Protein AF-E1ZP35-F1 (afdb_monomer)

Sequence (197 aa):
MADARRYAGQIDLRRRGHKTHICAACDFPISVYGRCAPCLHAYCLTCAASMAQCLICHARITKLERIPAESGLFISPLTLQGYRTEADLARHAQQLDQQLRQLMAASAGAAGGMPPMHHLQAAAPGQPGWKPPPPPGAPPGGGGPGGGGGPGFGRQAPPPRQQGGVGRQQPFQAQVPHQQQARPPPRHGAGGVMMPR

Solvent-accessible surface area (backbone atoms only — not comparable to full-atom values): 13572 Å² total; per-residue (Å²): 136,83,84,80,76,79,59,92,87,63,88,69,82,77,47,86,35,61,60,85,47,65,13,89,89,74,71,42,74,40,67,34,34,16,31,30,31,85,77,28,38,56,30,26,38,70,64,44,70,77,46,65,45,41,91,89,76,62,47,64,49,79,45,78,44,83,42,54,44,91,72,34,50,32,63,40,92,89,77,50,30,47,26,84,42,68,69,58,44,51,51,50,53,51,52,51,53,53,51,50,51,50,53,52,53,54,56,62,67,66,67,82,72,72,78,86,74,79,86,76,81,76,81,70,95,82,60,95,81,80,71,80,80,80,75,86,76,77,80,87,81,83,86,79,84,86,86,83,88,85,85,89,82,80,85,78,75,82,79,84,83,80,84,76,78,93,70,82,78,75,81,80,80,76,80,74,79,84,76,77,81,79,77,80,80,84,82,85,83,84,77,93,79,81,84,84,135

Radius of gyration: 34.29 Å; Cα contacts (8 Å, |Δi|>4): 150; chains: 1; bounding box: 44×88×110 Å

Structure (mmCIF, N/CA/C/O backbone):
data_AF-E1ZP35-F1
#
_entry.id   AF-E1ZP35-F1
#
loop_
_atom_site.group_PDB
_atom_site.id
_atom_site.type_symbol
_atom_site.label_atom_id
_atom_site.label_alt_id
_atom_site.label_comp_id
_atom_site.label_asym_id
_atom_site.label_entity_id
_atom_site.label_seq_id
_atom_site.pdbx_PDB_ins_code
_atom_site.Cartn_x
_atom_site.Cartn_y
_atom_site.Cartn_z
_atom_site.occupancy
_atom_site.B_iso_or_equiv
_atom_site.auth_seq_id
_atom_site.auth_comp_id
_atom_site.auth_asym_id
_atom_site.auth_atom_id
_atom_site.pdbx_PDB_model_num
ATOM 1 N N . MET A 1 1 ? 26.090 -1.192 -22.544 1.00 39.12 1 MET A N 1
ATOM 2 C CA . MET A 1 1 ? 25.166 -1.197 -21.389 1.00 39.12 1 MET A CA 1
ATOM 3 C C . MET A 1 1 ? 25.181 -2.611 -20.835 1.00 39.12 1 MET A C 1
ATOM 5 O O . MET A 1 1 ? 24.726 -3.506 -21.529 1.00 39.12 1 MET A O 1
ATOM 9 N N . ALA A 1 2 ? 25.863 -2.842 -19.710 1.00 41.62 2 ALA A N 1
ATOM 10 C CA . ALA A 1 2 ? 26.130 -4.191 -19.210 1.00 41.62 2 ALA A CA 1
ATOM 11 C C . ALA A 1 2 ? 24.899 -4.776 -18.498 1.00 41.62 2 ALA A C 1
ATOM 13 O O . ALA A 1 2 ? 24.330 -4.139 -17.612 1.00 41.62 2 ALA A O 1
ATOM 14 N N . ASP A 1 3 ? 24.516 -5.982 -18.911 1.00 48.88 3 ASP A N 1
ATOM 15 C CA . ASP A 1 3 ? 23.491 -6.836 -18.312 1.00 48.88 3 ASP A CA 1
ATOM 16 C C . ASP A 1 3 ? 23.955 -7.269 -16.911 1.00 48.88 3 ASP A C 1
ATOM 18 O O . ASP A 1 3 ? 24.759 -8.188 -16.744 1.00 48.88 3 ASP A O 1
ATOM 22 N N . ALA A 1 4 ? 23.512 -6.540 -15.884 1.00 58.53 4 ALA A N 1
ATOM 23 C CA . ALA A 1 4 ? 23.765 -6.884 -14.491 1.00 58.53 4 ALA A CA 1
ATOM 24 C C . ALA A 1 4 ? 22.764 -7.953 -14.042 1.00 58.53 4 ALA A C 1
ATOM 26 O O . ALA A 1 4 ? 21.855 -7.697 -13.247 1.00 58.53 4 ALA A O 1
ATOM 27 N N . ARG A 1 5 ? 22.934 -9.165 -14.569 1.00 59.78 5 ARG A N 1
ATOM 28 C CA . ARG A 1 5 ? 22.218 -10.355 -14.119 1.00 59.78 5 ARG A CA 1
ATOM 29 C C . ARG A 1 5 ? 22.599 -10.614 -12.658 1.00 59.78 5 ARG A C 1
ATOM 31 O O . ARG A 1 5 ? 23.667 -11.145 -12.365 1.00 59.78 5 ARG A O 1
ATOM 38 N N . ARG A 1 6 ? 21.760 -10.157 -11.723 1.00 62.34 6 ARG A N 1
ATOM 39 C CA . ARG A 1 6 ? 21.957 -10.378 -10.284 1.00 62.34 6 ARG A CA 1
ATOM 40 C C . ARG A 1 6 ? 21.884 -11.879 -10.014 1.00 62.34 6 ARG A C 1
ATOM 42 O O . ARG A 1 6 ? 20.853 -12.501 -10.267 1.00 62.34 6 ARG A O 1
ATOM 49 N N . TYR A 1 7 ? 22.980 -12.457 -9.536 1.00 60.88 7 TYR A N 1
ATOM 50 C CA . TYR A 1 7 ? 23.033 -13.871 -9.180 1.00 60.88 7 TYR A CA 1
ATOM 51 C C . TYR A 1 7 ? 22.277 -14.106 -7.866 1.00 60.88 7 TYR A C 1
ATOM 53 O O . TYR A 1 7 ? 22.356 -13.304 -6.932 1.00 60.88 7 TYR A O 1
ATOM 61 N N . ALA A 1 8 ? 21.544 -15.217 -7.775 1.00 59.62 8 ALA A N 1
ATOM 62 C CA . ALA A 1 8 ? 20.942 -15.644 -6.516 1.00 59.62 8 ALA A CA 1
ATOM 63 C C . ALA A 1 8 ? 22.048 -15.836 -5.457 1.00 59.62 8 ALA A C 1
ATOM 65 O O . ALA A 1 8 ? 23.048 -16.496 -5.725 1.00 59.62 8 ALA A O 1
ATOM 66 N N . GLY A 1 9 ? 21.887 -15.237 -4.273 1.00 65.94 9 GLY A N 1
ATOM 67 C CA . GLY A 1 9 ? 22.880 -15.285 -3.186 1.00 65.94 9 GLY A CA 1
ATOM 68 C C . GLY A 1 9 ? 23.825 -14.080 -3.101 1.00 65.94 9 GLY A C 1
ATOM 69 O O . GLY A 1 9 ? 24.624 -14.002 -2.171 1.00 65.94 9 GLY A O 1
ATOM 70 N N . GLN A 1 10 ? 23.726 -13.111 -4.014 1.00 68.00 10 GLN A N 1
ATOM 71 C CA . GLN A 1 10 ? 24.499 -11.874 -3.924 1.00 68.00 10 GLN A CA 1
ATOM 72 C C . GLN A 1 10 ? 23.935 -10.967 -2.815 1.00 68.00 10 GLN A C 1
ATOM 74 O O . GLN A 1 10 ? 22.728 -10.724 -2.750 1.00 68.00 10 GLN A O 1
ATOM 79 N N . ILE A 1 11 ? 24.804 -10.473 -1.927 1.00 63.50 11 ILE A N 1
ATOM 80 C CA . ILE A 1 11 ? 24.420 -9.545 -0.855 1.00 63.50 11 ILE A CA 1
ATOM 81 C C . ILE A 1 11 ? 24.017 -8.218 -1.501 1.00 63.50 11 ILE A C 1
ATOM 83 O O . ILE A 1 11 ? 24.871 -7.432 -1.906 1.00 63.50 11 ILE A O 1
ATOM 87 N N . ASP A 1 12 ? 22.712 -7.974 -1.617 1.00 65.06 12 ASP A N 1
ATOM 88 C CA . ASP A 1 12 ? 22.203 -6.685 -2.077 1.00 65.06 12 ASP A CA 1
ATOM 89 C C . ASP A 1 12 ? 22.252 -5.667 -0.928 1.00 65.06 12 ASP A C 1
ATOM 91 O O . ASP A 1 12 ? 21.906 -5.962 0.226 1.00 65.06 12 ASP A O 1
ATOM 95 N N . LEU A 1 13 ? 22.670 -4.443 -1.246 1.00 66.44 13 LEU A N 1
ATOM 96 C CA . LEU A 1 13 ? 22.563 -3.316 -0.329 1.00 66.44 13 LEU A CA 1
ATOM 97 C C . LEU A 1 13 ? 21.073 -3.101 -0.080 1.00 66.44 13 LEU A C 1
ATOM 99 O O . LEU A 1 13 ? 20.346 -2.684 -0.977 1.00 66.44 13 LEU A O 1
ATOM 103 N N . ARG A 1 14 ? 20.612 -3.386 1.144 1.00 63.12 14 ARG A N 1
ATOM 104 C CA . ARG A 1 14 ? 19.200 -3.287 1.557 1.00 63.12 14 ARG A CA 1
ATOM 105 C C . ARG A 1 14 ? 18.707 -1.829 1.584 1.00 63.12 14 ARG A C 1
ATOM 107 O O . ARG A 1 14 ? 18.360 -1.318 2.655 1.00 63.12 14 ARG A O 1
ATOM 114 N N . ARG A 1 15 ? 18.672 -1.157 0.429 1.00 70.88 15 ARG A N 1
ATOM 115 C CA . ARG A 1 15 ? 18.121 0.190 0.243 1.00 70.88 15 ARG A CA 1
ATOM 116 C C . ARG A 1 15 ? 16.648 0.186 0.658 1.00 70.88 15 ARG A C 1
ATOM 118 O O . ARG A 1 15 ? 15.935 -0.805 0.479 1.00 70.88 15 ARG A O 1
ATOM 125 N N . ARG A 1 16 ? 16.181 1.283 1.260 1.00 66.69 16 ARG A N 1
ATOM 126 C CA . ARG A 1 16 ? 14.758 1.445 1.602 1.00 66.69 16 ARG A CA 1
ATOM 127 C C . ARG A 1 16 ? 13.917 1.329 0.319 1.00 66.69 16 ARG A C 1
ATOM 129 O O . ARG A 1 16 ? 14.385 1.668 -0.765 1.00 66.69 16 ARG A O 1
ATOM 136 N N . GLY A 1 17 ? 12.737 0.723 0.429 1.00 67.12 17 GLY A N 1
ATOM 137 C CA . GLY A 1 17 ? 11.877 0.396 -0.717 1.00 67.12 17 GLY A CA 1
ATOM 138 C C . GLY A 1 17 ? 12.293 -0.837 -1.537 1.00 67.12 17 GLY A C 1
ATOM 139 O O . GLY A 1 17 ? 11.456 -1.366 -2.25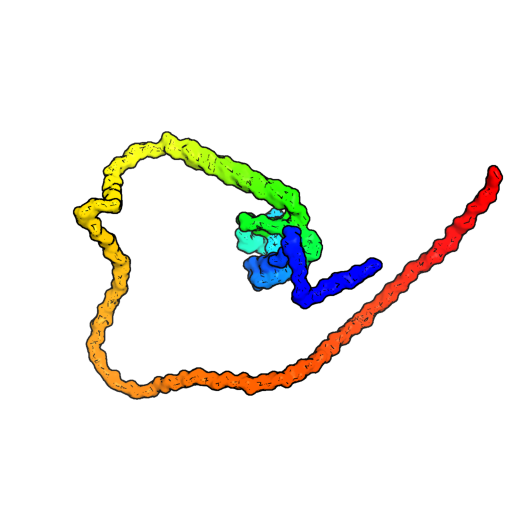6 1.00 67.12 17 GLY A O 1
ATOM 140 N N . HIS A 1 18 ? 13.528 -1.340 -1.394 1.00 72.56 18 HIS A N 1
ATOM 141 C CA . HIS A 1 18 ? 14.043 -2.529 -2.103 1.00 72.56 18 HIS A CA 1
ATOM 142 C C . HIS A 1 18 ? 14.120 -3.774 -1.206 1.00 72.56 18 HIS A C 1
ATOM 144 O O . HIS A 1 18 ? 14.652 -4.811 -1.599 1.00 72.56 18 HIS A O 1
ATOM 150 N N . LYS A 1 19 ? 13.640 -3.672 0.038 1.00 81.69 19 LYS A N 1
ATOM 151 C CA . LYS A 1 19 ? 13.596 -4.810 0.957 1.00 81.69 19 LYS A CA 1
ATOM 152 C C . LYS A 1 19 ? 12.524 -5.787 0.480 1.00 81.69 19 LYS A C 1
ATOM 154 O O . LYS A 1 19 ? 11.424 -5.377 0.120 1.00 81.69 19 LYS A O 1
ATOM 159 N N . THR A 1 20 ? 12.843 -7.075 0.518 1.00 87.44 20 THR A N 1
ATOM 160 C CA . THR A 1 20 ? 11.865 -8.131 0.272 1.00 87.44 20 THR A CA 1
ATOM 161 C C . THR A 1 20 ? 10.795 -8.090 1.357 1.00 87.44 20 THR A C 1
ATOM 163 O O . THR A 1 20 ? 11.104 -8.263 2.536 1.00 87.44 20 THR A O 1
ATOM 166 N N . HIS A 1 21 ? 9.548 -7.859 0.959 1.00 92.31 21 HIS A N 1
ATOM 167 C CA . HIS A 1 21 ? 8.397 -7.962 1.847 1.00 92.31 21 HIS A CA 1
ATOM 168 C C . HIS A 1 21 ? 7.782 -9.360 1.757 1.00 92.31 21 HIS A C 1
ATOM 170 O O . HIS A 1 21 ? 7.896 -10.040 0.733 1.00 92.31 21 HIS A O 1
ATOM 176 N N . ILE A 1 22 ? 7.124 -9.770 2.835 1.00 95.12 22 ILE A N 1
ATOM 177 C CA . ILE A 1 22 ? 6.422 -11.048 2.932 1.00 95.12 22 ILE A CA 1
ATOM 178 C C . ILE A 1 22 ? 4.927 -10.800 2.743 1.00 95.12 22 ILE A C 1
ATOM 180 O O . ILE A 1 22 ? 4.379 -9.833 3.275 1.00 95.12 22 ILE A O 1
ATOM 184 N N . CYS A 1 23 ? 4.266 -11.640 1.949 1.00 97.38 23 CYS A N 1
ATOM 185 C CA . CYS A 1 23 ? 2.830 -11.538 1.745 1.00 97.38 23 CYS A CA 1
ATOM 186 C C . CYS A 1 23 ? 2.077 -11.999 2.992 1.00 97.38 23 CYS A C 1
ATOM 188 O O . CYS A 1 23 ? 2.166 -13.160 3.358 1.00 97.38 23 CYS A O 1
ATOM 190 N N . ALA A 1 24 ? 1.246 -11.129 3.567 1.00 96.00 24 ALA A N 1
ATOM 191 C CA . ALA A 1 24 ? 0.445 -11.454 4.748 1.00 96.00 24 ALA A CA 1
ATOM 192 C C . ALA A 1 24 ? -0.642 -12.531 4.523 1.00 96.00 24 ALA A C 1
ATOM 194 O O . ALA A 1 24 ? -1.302 -12.929 5.473 1.00 96.00 24 ALA A O 1
ATOM 195 N N . ALA A 1 25 ? -0.884 -12.958 3.276 1.00 97.56 25 ALA A N 1
ATOM 196 C CA . ALA A 1 25 ? -1.890 -13.972 2.949 1.00 97.56 25 ALA A CA 1
ATOM 197 C C . ALA A 1 25 ? -1.303 -15.383 2.783 1.00 97.56 25 ALA A C 1
ATOM 199 O O . ALA A 1 25 ? -2.008 -16.363 2.990 1.00 97.56 25 ALA A O 1
ATOM 200 N N . CYS A 1 26 ? -0.043 -15.492 2.352 1.00 97.88 26 CYS A N 1
ATOM 201 C CA . CYS A 1 26 ? 0.580 -16.776 2.022 1.00 97.88 26 CYS A CA 1
ATOM 202 C C . CYS A 1 26 ? 1.998 -16.946 2.577 1.00 97.88 26 CYS A C 1
ATOM 204 O O . CYS A 1 26 ? 2.647 -17.936 2.263 1.00 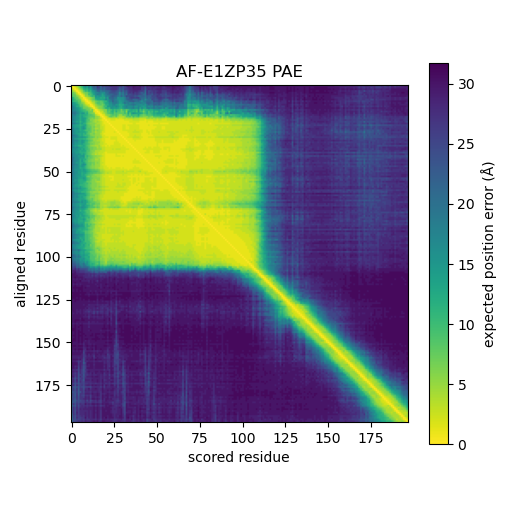97.88 26 CYS A O 1
ATOM 206 N N . ASP A 1 27 ? 2.497 -15.972 3.338 1.00 97.38 27 ASP A N 1
ATOM 207 C CA . ASP A 1 27 ? 3.816 -15.953 3.980 1.00 97.38 27 ASP A CA 1
A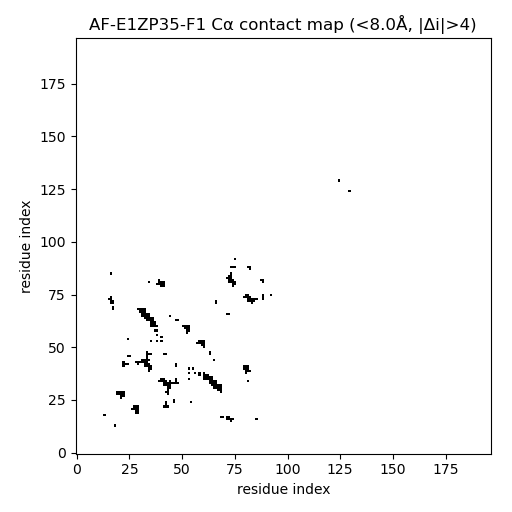TOM 208 C C . ASP A 1 27 ? 5.020 -16.134 3.039 1.00 97.38 27 ASP A C 1
ATOM 210 O O . ASP A 1 27 ? 6.155 -16.338 3.474 1.00 97.38 27 ASP A O 1
ATOM 214 N N . PHE A 1 28 ? 4.813 -15.974 1.730 1.00 95.75 28 PHE A N 1
ATOM 215 C CA . PHE A 1 28 ? 5.883 -16.022 0.739 1.00 95.75 28 PHE A CA 1
ATOM 216 C C . PHE A 1 28 ? 6.472 -14.633 0.439 1.00 95.75 28 PHE A C 1
ATOM 218 O O . PHE A 1 28 ? 5.747 -13.628 0.439 1.00 95.75 28 PHE A O 1
ATOM 225 N N . PRO A 1 29 ? 7.779 -14.555 0.115 1.00 95.00 29 PRO A N 1
ATOM 226 C CA . PRO A 1 29 ? 8.401 -13.357 -0.440 1.00 95.00 29 PRO A CA 1
ATOM 227 C C . PRO A 1 29 ? 7.674 -12.831 -1.683 1.00 95.00 29 PRO A C 1
ATOM 229 O O . PRO A 1 29 ? 7.366 -13.588 -2.605 1.00 95.00 29 PRO A O 1
ATOM 232 N N . ILE A 1 30 ? 7.430 -11.522 -1.741 1.00 95.38 30 ILE A N 1
ATOM 233 C CA . ILE A 1 30 ? 6.705 -10.902 -2.855 1.00 95.38 30 ILE A CA 1
ATOM 234 C C . ILE A 1 30 ? 7.667 -10.563 -4.003 1.00 95.38 30 ILE A C 1
ATOM 236 O O . ILE A 1 30 ? 8.532 -9.701 -3.861 1.00 95.38 30 ILE A O 1
ATOM 240 N N . SER A 1 31 ? 7.477 -11.196 -5.165 1.00 93.88 31 SER A N 1
ATOM 241 C CA . SER A 1 31 ? 8.182 -10.864 -6.418 1.00 93.88 31 SER A CA 1
ATOM 242 C C . SER A 1 31 ? 7.458 -9.804 -7.255 1.00 93.88 31 SER A C 1
ATOM 244 O O . SER A 1 31 ? 8.086 -8.994 -7.932 1.00 93.88 31 SER A O 1
ATOM 246 N N . VAL A 1 32 ? 6.126 -9.785 -7.199 1.00 96.00 32 VAL A N 1
ATOM 247 C CA . VAL A 1 32 ? 5.279 -8.767 -7.825 1.00 96.00 32 VAL A CA 1
ATOM 248 C C . VAL A 1 32 ? 4.179 -8.400 -6.843 1.00 96.00 32 VAL A C 1
ATOM 250 O O . VAL A 1 32 ? 3.416 -9.267 -6.406 1.00 96.00 32 VAL A O 1
ATOM 253 N N . TYR A 1 33 ? 4.093 -7.120 -6.505 1.00 97.44 33 TYR A N 1
ATOM 254 C CA . TYR A 1 33 ? 3.077 -6.591 -5.610 1.00 97.44 33 TYR A CA 1
ATOM 255 C C . TYR A 1 33 ? 1.750 -6.423 -6.350 1.00 97.44 33 TYR A C 1
ATOM 257 O O . TYR A 1 33 ? 1.697 -5.881 -7.458 1.00 97.44 33 TYR A O 1
ATOM 265 N N . GLY A 1 34 ? 0.673 -6.857 -5.704 1.00 98.06 34 GLY A N 1
ATOM 266 C CA . GLY A 1 34 ? -0.686 -6.429 -5.999 1.00 98.06 34 GLY A CA 1
ATOM 267 C C . GLY A 1 34 ? -1.127 -5.432 -4.934 1.00 98.06 34 GLY A C 1
ATOM 268 O O . GLY A 1 34 ? -1.309 -5.814 -3.778 1.00 98.06 34 GLY A O 1
ATOM 269 N N . ARG A 1 35 ? -1.263 -4.159 -5.309 1.00 98.19 35 ARG A N 1
ATOM 270 C CA . ARG A 1 35 ? -1.680 -3.071 -4.417 1.00 98.19 35 ARG A CA 1
ATOM 271 C C . ARG A 1 35 ? -3.163 -2.767 -4.612 1.00 98.19 35 ARG A C 1
ATOM 273 O O . ARG A 1 35 ? -3.599 -2.452 -5.719 1.00 98.19 35 ARG A O 1
ATOM 280 N N . CYS A 1 36 ? -3.938 -2.883 -3.544 1.00 98.50 36 CYS A N 1
ATOM 281 C CA . CYS A 1 36 ? -5.396 -2.835 -3.579 1.00 98.50 36 CYS A CA 1
ATOM 282 C C . CYS A 1 36 ? -5.910 -1.398 -3.437 1.00 98.50 36 CYS A C 1
ATOM 284 O O . CYS A 1 36 ? -5.587 -0.721 -2.467 1.00 98.50 36 CYS A O 1
ATOM 286 N N . ALA A 1 37 ? -6.752 -0.926 -4.350 1.00 97.75 37 ALA A N 1
ATOM 287 C CA . ALA A 1 37 ? -7.483 0.329 -4.188 1.00 97.75 37 ALA A CA 1
ATOM 288 C C . ALA A 1 37 ? -8.869 0.066 -3.570 1.00 97.75 37 ALA A C 1
ATOM 290 O O . ALA A 1 37 ? -9.500 -0.936 -3.923 1.00 97.75 37 ALA A O 1
ATOM 291 N N . PRO A 1 38 ? -9.372 0.951 -2.689 1.00 97.75 38 PRO A N 1
ATOM 292 C CA . PRO A 1 38 ? -8.790 2.235 -2.272 1.00 97.75 38 PRO A CA 1
ATOM 293 C C . PRO A 1 38 ? -7.871 2.159 -1.037 1.00 97.75 38 PRO A C 1
ATOM 295 O O . PRO A 1 38 ? -7.279 3.166 -0.669 1.00 97.75 38 PRO A O 1
ATOM 298 N N . CYS A 1 39 ? -7.750 1.002 -0.378 1.00 98.19 39 CYS A N 1
ATOM 299 C CA . CYS A 1 39 ? -7.088 0.899 0.930 1.00 98.19 39 CYS A CA 1
ATOM 300 C C . CYS A 1 39 ? -5.553 0.939 0.894 1.00 98.19 39 CYS A C 1
ATOM 302 O O . CYS A 1 39 ? -4.927 1.168 1.922 1.00 98.19 39 CYS A O 1
ATOM 304 N N . LEU A 1 40 ? -4.943 0.747 -0.273 1.00 98.31 40 LEU A N 1
ATOM 305 C CA . LEU A 1 40 ? -3.501 0.789 -0.540 1.00 98.31 40 LEU A CA 1
ATOM 306 C C . LEU A 1 40 ? -2.680 -0.328 0.121 1.00 98.31 40 LEU A C 1
ATOM 308 O O . LEU A 1 40 ? -1.452 -0.291 0.060 1.00 98.31 40 LEU A O 1
ATOM 312 N N . HIS A 1 41 ? -3.317 -1.337 0.715 1.00 98.38 41 HIS A N 1
ATOM 313 C CA . HIS A 1 41 ? -2.631 -2.541 1.195 1.00 98.38 41 HIS A CA 1
ATOM 314 C C . HIS A 1 41 ? -2.031 -3.338 0.036 1.00 98.38 41 HIS A C 1
ATOM 316 O O . HIS A 1 41 ? -2.566 -3.328 -1.075 1.00 98.38 41 HIS A O 1
ATOM 322 N N . ALA A 1 42 ? -0.914 -4.020 0.292 1.00 97.88 42 ALA A N 1
ATOM 323 C CA . ALA A 1 42 ? -0.184 -4.773 -0.720 1.00 97.88 42 ALA A CA 1
ATOM 324 C C . ALA A 1 42 ? -0.032 -6.251 -0.336 1.00 97.88 42 ALA A C 1
ATOM 326 O O . ALA A 1 42 ? 0.326 -6.582 0.793 1.00 97.88 42 ALA A O 1
ATOM 327 N N . TYR A 1 43 ? -0.252 -7.127 -1.314 1.00 98.19 43 TYR A N 1
ATOM 328 C CA . TYR A 1 43 ? -0.047 -8.576 -1.229 1.00 98.19 43 TYR A CA 1
ATOM 329 C C . TYR A 1 43 ? 0.825 -9.038 -2.403 1.00 98.19 43 TYR A C 1
ATOM 331 O O . TYR A 1 43 ? 1.194 -8.232 -3.263 1.00 98.19 43 TYR A O 1
ATOM 339 N N . CYS A 1 44 ? 1.149 -10.332 -2.490 1.00 98.19 44 CYS A N 1
ATOM 340 C CA . CYS A 1 44 ? 1.628 -10.864 -3.761 1.00 98.19 44 CYS A CA 1
ATOM 341 C C . CYS A 1 44 ? 0.497 -10.784 -4.798 1.00 98.19 44 CYS A C 1
ATOM 343 O O . CYS A 1 44 ? -0.684 -10.887 -4.453 1.00 98.19 44 CYS A O 1
ATOM 345 N N . LEU A 1 45 ? 0.853 -10.581 -6.067 1.00 98.31 45 LEU A N 1
ATOM 346 C CA . LEU A 1 45 ? -0.125 -10.375 -7.137 1.00 98.31 45 LEU A CA 1
ATOM 347 C C . LEU A 1 45 ? -1.168 -11.502 -7.210 1.00 98.31 45 LEU A C 1
ATOM 349 O O . LEU A 1 45 ? -2.343 -11.224 -7.419 1.00 98.31 45 LEU A O 1
ATOM 353 N N . THR A 1 46 ? -0.749 -12.752 -6.993 1.00 98.44 46 THR A N 1
ATOM 354 C CA . THR A 1 46 ? -1.633 -13.923 -7.023 1.00 98.44 46 THR A CA 1
ATOM 355 C C . THR A 1 46 ? -2.697 -13.865 -5.929 1.00 98.44 46 THR A C 1
ATOM 357 O O . THR A 1 46 ? -3.880 -13.970 -6.238 1.00 98.44 46 THR A O 1
ATOM 360 N N . CYS A 1 47 ? -2.304 -13.636 -4.670 1.00 98.56 47 CYS A N 1
ATOM 361 C CA . CYS A 1 47 ? -3.259 -13.513 -3.565 1.00 98.56 47 CYS A CA 1
ATOM 362 C C . CYS A 1 47 ? -4.171 -12.297 -3.744 1.00 98.56 47 CYS A C 1
ATOM 364 O O . CYS A 1 47 ? -5.368 -12.390 -3.497 1.00 98.56 47 CYS A O 1
ATOM 366 N N . ALA A 1 48 ? -3.622 -11.175 -4.217 1.00 98.19 48 ALA A N 1
ATOM 367 C CA . ALA A 1 48 ? -4.390 -9.956 -4.443 1.00 98.19 48 ALA A CA 1
ATOM 368 C C . ALA A 1 48 ? -5.460 -10.109 -5.538 1.00 98.19 48 ALA A C 1
ATOM 370 O O . ALA A 1 48 ? -6.520 -9.496 -5.459 1.00 98.19 48 ALA A O 1
ATOM 371 N N . ALA A 1 49 ? -5.191 -10.925 -6.560 1.00 98.12 49 ALA A N 1
ATOM 372 C CA . ALA A 1 49 ? -6.129 -11.187 -7.647 1.00 98.12 49 ALA A CA 1
ATOM 373 C C . ALA A 1 49 ? -7.255 -12.159 -7.254 1.00 98.12 49 ALA A C 1
ATOM 375 O O . ALA A 1 49 ? -8.332 -12.103 -7.844 1.00 98.12 49 ALA A O 1
ATOM 376 N N . SER A 1 50 ? -7.034 -13.036 -6.268 1.00 98.06 50 SER A N 1
ATOM 377 C CA . SER A 1 50 ? -8.040 -14.007 -5.813 1.00 98.06 50 SER A CA 1
ATOM 378 C C . SER A 1 50 ? -8.981 -13.471 -4.728 1.00 98.06 50 SER A C 1
ATOM 380 O O . SER A 1 50 ? -9.874 -14.190 -4.288 1.00 98.06 50 SER A O 1
ATOM 382 N N . MET A 1 51 ? -8.788 -12.233 -4.266 1.00 96.25 51 MET A N 1
ATOM 383 C CA . MET A 1 51 ? -9.538 -11.632 -3.159 1.00 96.25 51 MET A CA 1
ATOM 384 C C . MET A 1 51 ? -10.441 -10.482 -3.625 1.00 96.25 51 MET A C 1
ATOM 386 O O . MET A 1 51 ? -10.028 -9.615 -4.388 1.00 96.25 51 MET A O 1
ATOM 390 N N . ALA A 1 52 ? -11.676 -10.439 -3.116 1.00 97.25 52 ALA A N 1
ATOM 391 C CA . ALA A 1 52 ? -12.624 -9.343 -3.368 1.00 97.25 52 ALA A CA 1
ATOM 392 C C . ALA A 1 52 ? -12.591 -8.246 -2.280 1.00 97.25 52 ALA A C 1
ATOM 394 O O . ALA A 1 52 ? -13.077 -7.129 -2.483 1.00 97.25 52 ALA A O 1
ATOM 395 N N . GLN A 1 53 ? -12.029 -8.560 -1.111 1.00 98.25 53 GLN A N 1
ATOM 396 C CA . GLN A 1 53 ? -11.912 -7.673 0.046 1.00 98.25 53 GLN A CA 1
ATOM 397 C C . GLN A 1 53 ? -10.510 -7.774 0.639 1.00 98.25 53 GLN A C 1
ATOM 399 O O . GLN A 1 53 ? -9.921 -8.851 0.647 1.00 98.25 53 GLN A O 1
ATOM 404 N N . CYS A 1 54 ? -9.989 -6.656 1.142 1.00 98.19 54 CYS A N 1
ATOM 405 C CA . CYS A 1 54 ? -8.703 -6.588 1.827 1.00 98.19 54 CYS A CA 1
ATOM 406 C C . CYS A 1 54 ? -8.711 -7.449 3.101 1.00 98.19 54 CYS A C 1
ATOM 408 O O . CYS A 1 54 ? -9.605 -7.297 3.924 1.00 98.19 54 CYS A O 1
ATOM 410 N N . LEU A 1 55 ? -7.699 -8.295 3.317 1.00 97.44 55 LEU A N 1
ATOM 411 C CA . LEU A 1 55 ? -7.603 -9.105 4.542 1.00 97.44 55 LEU A CA 1
ATOM 412 C C . LEU A 1 55 ? -7.240 -8.275 5.781 1.00 97.44 55 LEU A C 1
ATOM 414 O O . LEU A 1 55 ? -7.494 -8.714 6.892 1.00 97.44 55 LEU A O 1
ATOM 418 N N . ILE A 1 56 ? -6.633 -7.096 5.600 1.00 96.81 56 ILE A N 1
ATOM 419 C CA . ILE A 1 56 ? -6.168 -6.256 6.716 1.00 96.81 56 ILE A CA 1
ATOM 420 C C . ILE A 1 56 ? -7.285 -5.342 7.225 1.00 96.81 56 ILE A C 1
ATOM 422 O O . ILE A 1 56 ? -7.474 -5.210 8.427 1.00 96.81 56 ILE A O 1
ATOM 426 N N . CYS A 1 57 ? -8.013 -4.681 6.320 1.00 97.56 57 CYS A N 1
ATOM 427 C CA . CYS A 1 57 ? -9.023 -3.684 6.693 1.00 97.56 57 CYS A CA 1
ATOM 428 C C . CYS A 1 57 ? -10.441 -4.013 6.220 1.00 97.56 57 CYS A C 1
ATOM 430 O O . CYS A 1 57 ? -11.333 -3.184 6.380 1.00 97.56 57 CYS A O 1
ATOM 432 N N . HIS A 1 58 ? -10.652 -5.168 5.581 1.00 97.94 58 HIS A N 1
ATOM 433 C CA . HIS A 1 58 ? -11.946 -5.621 5.049 1.00 97.94 58 HIS A CA 1
ATOM 434 C C . HIS A 1 58 ? -12.606 -4.695 4.012 1.00 97.94 58 HIS A C 1
ATOM 436 O O . HIS A 1 58 ? -13.718 -4.960 3.553 1.00 97.94 58 HIS A O 1
ATOM 442 N N . ALA A 1 59 ? -11.914 -3.642 3.564 1.00 98.19 59 ALA A N 1
ATOM 443 C CA . ALA A 1 59 ? -12.392 -2.775 2.497 1.00 98.19 59 ALA A CA 1
ATOM 444 C C . ALA A 1 59 ? -12.537 -3.556 1.182 1.00 98.19 59 ALA A C 1
ATOM 446 O O . ALA A 1 59 ? -11.683 -4.375 0.827 1.00 98.19 59 ALA A O 1
ATOM 447 N N . ARG A 1 60 ? -13.608 -3.276 0.431 1.00 98.31 60 ARG A N 1
ATOM 448 C CA . ARG A 1 60 ? -13.821 -3.851 -0.903 1.00 98.31 60 ARG A CA 1
ATOM 449 C C . ARG A 1 60 ? -12.735 -3.371 -1.864 1.00 98.31 60 ARG A C 1
ATOM 451 O O . ARG A 1 60 ? -12.462 -2.174 -1.948 1.00 98.31 60 ARG A O 1
ATOM 458 N N . ILE A 1 61 ? -12.157 -4.307 -2.609 1.00 98.31 61 ILE A N 1
ATOM 459 C CA . ILE A 1 61 ? -11.123 -4.015 -3.600 1.00 98.31 61 ILE A CA 1
ATOM 460 C C . ILE A 1 61 ? -11.817 -3.640 -4.902 1.00 98.31 61 ILE A C 1
ATOM 462 O O . ILE A 1 61 ? -12.518 -4.452 -5.499 1.00 98.31 61 ILE A O 1
ATOM 466 N N . THR A 1 62 ? -11.645 -2.392 -5.327 1.00 98.19 62 THR A N 1
ATOM 467 C CA . THR A 1 62 ? -12.246 -1.881 -6.569 1.00 98.19 62 THR A CA 1
ATOM 468 C C . THR A 1 62 ? -11.290 -1.977 -7.747 1.00 98.19 62 THR A C 1
ATOM 470 O O . THR A 1 62 ? -11.718 -2.146 -8.886 1.00 98.19 62 THR A O 1
ATOM 473 N N . LYS A 1 63 ? -9.987 -1.871 -7.482 1.00 97.94 63 LYS A N 1
ATOM 474 C CA . LYS A 1 63 ? -8.937 -1.946 -8.493 1.00 97.94 63 LYS A CA 1
ATOM 475 C C . LYS A 1 63 ? -7.679 -2.552 -7.895 1.00 97.94 63 LYS A C 1
ATOM 477 O O . LYS A 1 63 ? -7.336 -2.272 -6.747 1.00 97.94 63 LYS A O 1
ATOM 482 N N . LEU A 1 64 ? -6.976 -3.334 -8.706 1.00 98.06 64 LEU A N 1
ATOM 483 C CA . LEU A 1 64 ? -5.674 -3.886 -8.371 1.00 98.06 64 LEU A CA 1
ATOM 484 C C . LEU A 1 64 ? -4.586 -3.231 -9.224 1.00 98.06 64 LEU A C 1
ATOM 486 O O . LEU A 1 64 ? -4.685 -3.163 -10.449 1.00 98.06 64 LEU A O 1
ATOM 490 N N . GLU A 1 65 ? -3.546 -2.741 -8.568 1.00 97.75 65 GLU A N 1
ATOM 491 C CA . GLU A 1 65 ? -2.381 -2.129 -9.191 1.00 97.75 65 GLU A CA 1
ATOM 492 C C . GLU A 1 65 ? -1.195 -3.100 -9.136 1.00 97.75 65 GLU A C 1
ATOM 494 O O . GLU A 1 65 ? -0.757 -3.502 -8.057 1.00 97.75 65 GLU A O 1
ATOM 499 N N . ARG A 1 66 ? -0.673 -3.488 -10.305 1.00 97.56 66 ARG A N 1
ATOM 500 C CA . ARG A 1 66 ? 0.488 -4.381 -10.425 1.00 97.56 66 ARG A CA 1
ATOM 501 C C . ARG A 1 66 ? 1.782 -3.573 -10.335 1.00 97.56 66 ARG A C 1
ATOM 503 O O . ARG A 1 66 ? 2.018 -2.712 -11.181 1.00 97.56 66 ARG A O 1
ATOM 510 N N . ILE A 1 67 ? 2.630 -3.876 -9.354 1.00 95.69 67 ILE A N 1
ATOM 511 C CA . ILE A 1 67 ? 3.910 -3.187 -9.134 1.00 95.69 67 ILE A CA 1
ATOM 512 C C . ILE A 1 67 ? 5.031 -4.235 -9.051 1.00 95.69 67 ILE A C 1
ATOM 514 O O . ILE A 1 67 ? 5.051 -5.029 -8.110 1.00 95.69 67 ILE A O 1
ATOM 518 N N . PRO A 1 68 ? 5.952 -4.290 -10.027 1.00 92.38 68 PRO A N 1
ATOM 519 C CA . PRO A 1 68 ? 7.104 -5.189 -9.970 1.00 92.38 68 PRO A CA 1
ATOM 520 C C . PRO A 1 68 ? 8.024 -4.867 -8.784 1.00 92.38 68 PRO A C 1
ATOM 522 O O . PRO A 1 68 ? 8.163 -3.697 -8.417 1.00 92.38 68 PRO A O 1
ATOM 525 N N . ALA A 1 69 ? 8.657 -5.872 -8.171 1.00 86.88 69 ALA A N 1
ATOM 526 C CA . ALA A 1 69 ? 9.474 -5.643 -6.977 1.00 86.88 69 ALA A CA 1
ATOM 527 C C . ALA A 1 69 ? 10.685 -4.734 -7.226 1.00 86.88 69 ALA A C 1
ATOM 529 O O . ALA A 1 69 ? 11.069 -3.969 -6.343 1.00 86.88 69 ALA A O 1
ATOM 530 N N . GLU A 1 70 ? 11.230 -4.754 -8.439 1.00 85.12 70 GLU A N 1
ATOM 531 C CA . GLU A 1 70 ? 12.314 -3.883 -8.886 1.00 85.12 70 GLU A CA 1
ATOM 532 C C . GLU A 1 70 ? 11.936 -2.397 -8.916 1.00 85.12 70 GLU A C 1
ATOM 534 O O . GLU A 1 70 ? 12.813 -1.547 -8.800 1.00 85.12 70 GLU A O 1
ATOM 539 N N . SER A 1 71 ? 10.644 -2.069 -9.033 1.00 87.44 71 SER A N 1
ATOM 540 C CA . SER A 1 71 ? 10.171 -0.679 -8.944 1.00 87.44 71 SER A CA 1
ATOM 541 C C . SER A 1 71 ? 10.208 -0.148 -7.507 1.00 87.44 71 SER A C 1
ATOM 543 O O . SER A 1 71 ? 10.135 1.061 -7.297 1.00 87.44 71 SER A O 1
ATOM 545 N N . GLY A 1 72 ? 10.331 -1.046 -6.527 1.00 86.81 72 GLY A N 1
ATOM 546 C CA . GLY A 1 72 ? 10.279 -0.740 -5.108 1.00 86.81 72 GLY A CA 1
ATOM 547 C C . GLY A 1 72 ? 8.874 -0.386 -4.618 1.00 86.81 72 GLY A C 1
ATOM 548 O O . GLY A 1 72 ? 8.011 0.088 -5.359 1.00 86.81 72 GLY A O 1
ATOM 549 N N . LEU A 1 73 ? 8.634 -0.630 -3.332 1.00 93.69 73 LEU A N 1
ATOM 550 C CA . LEU A 1 73 ? 7.410 -0.212 -2.652 1.00 93.69 73 LEU A CA 1
ATOM 551 C C . LEU A 1 73 ? 7.734 0.146 -1.202 1.00 93.69 73 LEU A C 1
ATOM 553 O O . LEU A 1 73 ? 8.432 -0.595 -0.513 1.00 93.69 73 LEU A O 1
ATOM 557 N N . PHE A 1 74 ? 7.230 1.278 -0.724 1.00 95.44 74 PHE A N 1
ATOM 558 C CA . PHE A 1 74 ? 7.415 1.718 0.655 1.00 95.44 74 PHE A CA 1
ATOM 559 C C . PHE A 1 74 ? 6.195 1.313 1.480 1.00 95.44 74 PHE A C 1
ATOM 561 O O . PHE A 1 74 ? 5.101 1.809 1.234 1.00 95.44 74 PHE A O 1
ATOM 568 N N . ILE A 1 75 ? 6.362 0.407 2.443 1.00 94.81 75 ILE A N 1
ATOM 569 C CA . ILE A 1 75 ? 5.258 -0.086 3.278 1.00 94.81 75 ILE A CA 1
ATOM 570 C C . ILE A 1 75 ? 5.306 0.585 4.653 1.00 94.81 75 ILE A C 1
ATOM 572 O O . ILE A 1 75 ? 6.341 0.580 5.320 1.00 94.81 75 ILE A O 1
ATOM 576 N N . SER A 1 76 ? 4.180 1.156 5.083 1.00 95.44 76 SER A N 1
ATOM 577 C CA . SER A 1 76 ? 4.025 1.695 6.437 1.00 95.44 76 SER A CA 1
ATOM 578 C C . SER A 1 76 ? 4.040 0.564 7.470 1.00 95.44 76 SER A C 1
ATOM 580 O O . SER A 1 76 ? 3.228 -0.352 7.354 1.00 95.44 76 SER A O 1
ATOM 582 N N . PRO A 1 77 ? 4.878 0.625 8.519 1.00 91.81 77 PRO A N 1
ATOM 583 C CA . PRO A 1 77 ? 4.913 -0.418 9.544 1.00 91.81 77 PRO A CA 1
ATOM 584 C C . PRO A 1 77 ? 3.660 -0.433 10.431 1.00 91.81 77 PRO A C 1
ATOM 586 O O . PRO A 1 77 ? 3.355 -1.458 11.025 1.00 91.81 77 PRO A O 1
ATOM 589 N N . LEU A 1 78 ? 2.935 0.688 10.524 1.00 92.62 78 LEU A N 1
ATOM 590 C CA . LEU A 1 78 ? 1.756 0.813 11.387 1.00 92.62 78 LEU A CA 1
ATOM 591 C C . LEU A 1 78 ? 0.466 0.406 10.677 1.00 92.62 78 LEU A C 1
ATOM 593 O O . LEU A 1 78 ? -0.406 -0.211 11.272 1.00 92.62 78 LEU A O 1
ATOM 597 N N . THR A 1 79 ? 0.338 0.767 9.400 1.00 95.81 79 THR A N 1
ATOM 598 C CA . THR A 1 79 ? -0.913 0.574 8.643 1.00 95.81 79 THR A CA 1
ATOM 599 C C . THR A 1 79 ? -0.809 -0.485 7.559 1.00 95.81 79 THR A C 1
ATOM 601 O O . THR A 1 79 ? -1.826 -0.842 6.970 1.00 95.81 79 THR A O 1
ATOM 604 N N . LEU A 1 80 ? 0.405 -0.961 7.258 1.00 96.38 80 LEU A N 1
ATOM 605 C CA . LEU A 1 80 ? 0.714 -1.880 6.157 1.00 96.38 80 LEU A CA 1
ATOM 606 C C . LEU A 1 80 ? 0.296 -1.368 4.767 1.00 96.38 80 LEU A C 1
ATOM 608 O O . LEU A 1 80 ? 0.259 -2.127 3.797 1.00 96.38 80 LEU A O 1
ATOM 612 N N . GLN A 1 81 ? 0.003 -0.072 4.642 1.00 97.56 81 GLN A N 1
ATOM 613 C CA . GLN A 1 81 ? -0.277 0.564 3.360 1.00 97.56 81 GLN A CA 1
ATOM 614 C C . GLN A 1 81 ? 1.020 0.745 2.569 1.00 97.56 81 GLN A C 1
ATOM 616 O O . GLN A 1 81 ? 2.041 1.172 3.116 1.00 97.56 81 GLN A O 1
ATOM 621 N N . GLY A 1 82 ? 0.971 0.411 1.281 1.00 96.62 82 GLY A N 1
ATOM 622 C CA . GLY A 1 82 ? 2.065 0.566 0.334 1.00 96.62 82 GLY A CA 1
ATOM 623 C C . GLY A 1 82 ? 2.005 1.907 -0.395 1.00 96.62 82 GLY A C 1
ATOM 624 O O . GLY A 1 82 ? 0.938 2.346 -0.830 1.00 96.62 82 GLY A O 1
ATOM 625 N N . TYR A 1 83 ? 3.162 2.526 -0.595 1.00 97.19 83 TYR A N 1
ATOM 626 C CA . TYR A 1 83 ? 3.344 3.819 -1.249 1.00 97.19 83 TYR A CA 1
ATOM 627 C C . TYR A 1 83 ? 4.433 3.727 -2.318 1.00 97.19 83 TYR A C 1
ATOM 629 O O . TYR A 1 83 ? 5.428 3.019 -2.149 1.00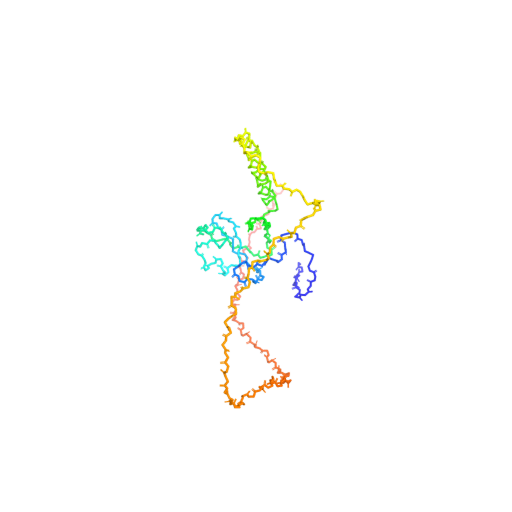 97.19 83 TYR A O 1
ATOM 637 N N . ARG A 1 84 ? 4.241 4.437 -3.436 1.00 93.94 84 ARG A N 1
ATOM 638 C CA . ARG A 1 84 ? 5.190 4.442 -4.563 1.00 93.94 84 ARG A CA 1
ATOM 639 C C . ARG A 1 84 ? 6.443 5.262 -4.266 1.00 93.94 84 ARG A C 1
ATOM 641 O O . ARG A 1 84 ? 7.497 4.967 -4.816 1.00 93.94 84 ARG A O 1
ATOM 648 N N . THR A 1 85 ? 6.337 6.269 -3.403 1.00 94.62 85 THR A N 1
ATOM 649 C CA . THR A 1 85 ? 7.453 7.146 -3.044 1.00 94.62 85 THR A CA 1
ATOM 650 C C . THR A 1 85 ? 7.632 7.218 -1.530 1.00 94.62 85 THR A C 1
ATOM 652 O O . THR A 1 85 ? 6.680 7.050 -0.765 1.00 94.62 85 THR A O 1
ATOM 655 N N . GLU A 1 86 ? 8.861 7.492 -1.089 1.00 94.25 86 GLU A N 1
ATOM 656 C CA . GLU A 1 86 ? 9.158 7.736 0.327 1.00 94.25 86 GLU A CA 1
ATOM 657 C C . GLU A 1 86 ? 8.439 8.990 0.842 1.00 94.25 86 GLU A C 1
ATOM 659 O O . GLU A 1 86 ? 7.978 9.006 1.979 1.00 94.25 86 GLU A O 1
ATOM 664 N N . ALA A 1 87 ? 8.276 10.009 -0.008 1.00 96.56 87 ALA A N 1
ATOM 665 C CA . ALA A 1 87 ? 7.570 11.240 0.333 1.00 96.56 87 ALA A CA 1
ATOM 666 C C . ALA A 1 87 ? 6.090 10.992 0.671 1.00 96.56 87 ALA A C 1
ATOM 668 O O . ALA A 1 87 ? 5.578 11.566 1.633 1.00 96.56 87 ALA A O 1
ATOM 669 N N . ASP A 1 88 ? 5.412 10.111 -0.072 1.00 96.94 88 ASP A N 1
ATOM 670 C CA . ASP A 1 88 ? 4.017 9.753 0.213 1.00 96.94 88 ASP A CA 1
ATOM 671 C C . ASP A 1 88 ? 3.895 8.989 1.536 1.00 96.94 88 ASP A C 1
ATOM 673 O O . ASP A 1 88 ? 3.018 9.290 2.347 1.00 96.94 88 ASP A O 1
ATOM 677 N N . LEU A 1 89 ? 4.811 8.045 1.795 1.00 96.81 89 LEU A N 1
ATOM 678 C CA . LEU A 1 89 ? 4.858 7.337 3.076 1.00 96.81 89 LEU A CA 1
ATOM 679 C C . LEU A 1 89 ? 5.133 8.303 4.239 1.00 96.81 89 LEU A C 1
ATOM 681 O O . LEU A 1 89 ? 4.499 8.193 5.288 1.00 96.81 89 LEU A O 1
ATOM 685 N N . ALA A 1 90 ? 6.064 9.243 4.069 1.00 96.81 90 ALA A N 1
ATOM 686 C CA . ALA A 1 90 ? 6.394 10.234 5.089 1.00 96.81 90 ALA A CA 1
ATOM 687 C C . ALA A 1 90 ? 5.191 11.133 5.406 1.00 96.81 90 ALA A C 1
ATOM 689 O O . ALA A 1 90 ? 4.890 11.357 6.579 1.00 96.81 90 ALA A O 1
ATOM 690 N N . ARG A 1 91 ? 4.459 11.583 4.380 1.00 98.19 91 ARG A N 1
ATOM 691 C CA . ARG A 1 91 ? 3.228 12.365 4.552 1.00 98.19 91 ARG A CA 1
ATOM 692 C C . ARG A 1 91 ? 2.169 11.580 5.324 1.00 98.19 91 ARG A C 1
ATOM 694 O O . ARG A 1 91 ? 1.597 12.112 6.269 1.00 98.19 91 ARG A O 1
ATOM 701 N N . HIS A 1 92 ? 1.959 10.313 4.972 1.00 97.44 92 HIS A N 1
ATOM 702 C CA . HIS A 1 92 ? 1.038 9.433 5.695 1.00 97.44 92 HIS A CA 1
ATOM 703 C C . HIS A 1 92 ? 1.429 9.266 7.168 1.00 97.44 92 HIS A C 1
ATOM 705 O O . HIS A 1 92 ? 0.594 9.395 8.059 1.00 97.44 92 HIS A O 1
ATOM 711 N N . ALA A 1 93 ? 2.715 9.036 7.445 1.00 96.69 93 ALA A N 1
ATOM 712 C CA . ALA A 1 93 ? 3.212 8.913 8.813 1.00 96.69 93 ALA A CA 1
ATOM 713 C C . ALA A 1 93 ? 2.987 10.199 9.630 1.00 96.69 93 ALA A C 1
ATOM 715 O O . ALA A 1 93 ? 2.560 10.123 10.780 1.00 96.69 93 ALA A O 1
ATOM 716 N N . GLN A 1 94 ? 3.215 11.371 9.028 1.00 97.69 94 GLN A N 1
ATOM 717 C CA . GLN A 1 94 ? 2.943 12.665 9.661 1.00 97.69 94 GLN A CA 1
ATOM 718 C C . GLN A 1 94 ? 1.451 12.865 9.952 1.00 97.69 94 GLN A C 1
ATOM 720 O O . GLN A 1 94 ? 1.099 13.339 11.029 1.00 97.69 94 GLN A O 1
ATOM 725 N N . GLN A 1 95 ? 0.570 12.484 9.023 1.00 97.00 95 GLN A N 1
ATOM 726 C CA . GLN A 1 95 ? -0.880 12.576 9.215 1.00 97.00 95 GLN A CA 1
ATOM 727 C C . GLN A 1 95 ? -1.360 11.684 10.367 1.00 97.00 95 GLN A C 1
ATOM 729 O O . GLN A 1 95 ? -2.132 12.136 11.210 1.00 97.00 95 GLN A O 1
ATOM 734 N N . LEU A 1 96 ? -0.862 10.447 10.447 1.00 96.25 96 LEU A N 1
ATOM 735 C CA . LEU A 1 96 ? -1.184 9.535 11.547 1.00 96.25 96 LEU A CA 1
ATOM 736 C C . LEU A 1 96 ? -0.694 10.052 12.902 1.00 96.25 96 LEU A C 1
ATOM 738 O O . LEU A 1 96 ? -1.430 9.969 13.881 1.00 96.25 96 LEU A O 1
ATOM 742 N N . ASP A 1 97 ? 0.523 10.597 12.967 1.00 96.06 97 ASP A N 1
ATOM 743 C CA . ASP A 1 97 ? 1.067 11.191 14.194 1.00 96.06 97 ASP A CA 1
ATOM 744 C C . ASP A 1 97 ? 0.211 12.377 14.665 1.00 96.06 97 ASP A C 1
ATOM 746 O O . ASP A 1 97 ? -0.169 12.447 15.833 1.00 96.06 97 ASP A O 1
ATOM 750 N N . GLN A 1 98 ? -0.181 13.269 13.751 1.00 96.88 98 GLN A N 1
ATOM 751 C CA . GLN A 1 98 ? -1.081 14.382 14.068 1.00 96.88 98 GLN A CA 1
ATOM 752 C C . GLN A 1 98 ? -2.440 13.893 14.580 1.00 96.88 98 GLN A C 1
ATOM 754 O O . GLN A 1 98 ? -2.914 14.375 15.610 1.00 96.88 98 GLN A O 1
ATOM 759 N N . GLN A 1 99 ? -3.046 12.913 13.906 1.00 95.62 99 GLN A N 1
ATOM 760 C CA . GLN A 1 99 ? -4.327 12.340 14.315 1.00 95.62 99 GLN A CA 1
ATOM 761 C C . GLN A 1 99 ? -4.233 11.679 15.697 1.00 95.62 99 GLN A C 1
ATOM 763 O O . GLN A 1 99 ? -5.103 11.882 16.544 1.00 95.62 99 GLN A O 1
ATOM 768 N N . LEU A 1 100 ? -3.161 10.931 15.961 1.00 94.19 100 LEU A N 1
ATOM 769 C CA . LEU A 1 100 ? -2.943 10.297 17.258 1.00 94.19 100 LEU A CA 1
ATOM 770 C C . LEU A 1 100 ? -2.790 11.342 18.371 1.00 94.19 100 LEU A C 1
ATOM 772 O O . LEU A 1 100 ? -3.408 11.208 19.426 1.00 94.19 100 LEU A O 1
ATOM 776 N N . ARG A 1 101 ? -2.029 12.416 18.132 1.00 95.44 101 ARG A N 1
ATOM 777 C CA . ARG A 1 101 ? -1.885 13.529 19.088 1.00 95.44 101 ARG A CA 1
ATOM 778 C C . ARG A 1 101 ? -3.219 14.202 19.398 1.00 95.44 101 ARG A C 1
ATOM 780 O O . ARG A 1 101 ? -3.481 14.501 20.560 1.00 95.44 101 ARG A O 1
ATOM 787 N N . GLN A 1 102 ? -4.068 14.407 18.391 1.00 94.56 102 GLN A N 1
ATOM 788 C CA . GLN A 1 102 ? -5.404 14.980 18.578 1.00 94.56 102 GLN A CA 1
ATOM 789 C C . GLN A 1 102 ? -6.293 14.082 19.445 1.00 94.56 102 GLN A C 1
ATOM 791 O O . GLN A 1 102 ? -6.929 14.572 20.378 1.00 94.56 102 GLN A O 1
ATOM 796 N N . LEU A 1 103 ? -6.300 12.770 19.189 1.00 94.31 103 LEU A N 1
ATOM 797 C CA . LEU A 1 103 ? -7.060 11.807 19.991 1.00 94.31 103 LEU A CA 1
ATOM 798 C C . LEU A 1 103 ? -6.575 11.769 21.446 1.00 94.31 103 LEU A C 1
ATOM 800 O O . LEU A 1 103 ? -7.392 11.775 22.367 1.00 94.31 103 LEU A O 1
ATOM 804 N N . MET A 1 104 ? -5.257 11.798 21.664 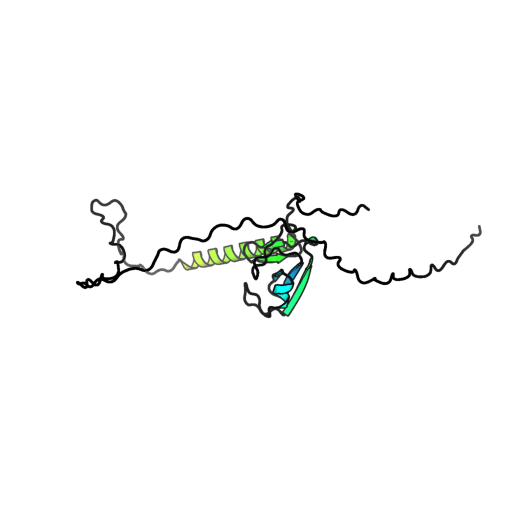1.00 93.19 104 MET A N 1
ATOM 805 C CA . MET A 1 104 ? -4.683 11.848 23.012 1.00 93.19 104 MET A CA 1
ATOM 806 C C . MET A 1 104 ? -5.075 13.136 23.749 1.00 93.19 104 MET A C 1
ATOM 808 O O . MET A 1 104 ? -5.528 13.066 24.891 1.00 93.19 104 MET A O 1
ATOM 812 N N . ALA A 1 105 ? -4.991 14.300 23.097 1.00 92.81 105 ALA A N 1
ATOM 813 C CA . ALA A 1 105 ? -5.407 15.573 23.690 1.00 92.81 105 ALA A CA 1
ATOM 814 C C . ALA A 1 105 ? -6.910 15.604 24.031 1.00 92.81 105 ALA A C 1
ATOM 816 O O . ALA A 1 105 ? -7.285 16.051 25.115 1.00 92.81 105 ALA A O 1
ATOM 817 N N . ALA A 1 106 ? -7.766 15.076 23.149 1.00 89.88 106 ALA A N 1
ATOM 818 C CA . ALA A 1 106 ? -9.205 14.978 23.393 1.00 89.88 106 ALA A CA 1
ATOM 819 C C . ALA A 1 106 ? -9.525 14.063 24.588 1.00 89.88 106 ALA A C 1
ATOM 821 O O . ALA A 1 106 ? -10.366 14.401 25.421 1.00 89.88 106 ALA A O 1
ATOM 822 N N . SER A 1 107 ? -8.815 12.937 24.715 1.00 87.12 107 SER A N 1
ATOM 823 C CA . SER A 1 107 ? -8.989 12.020 25.848 1.00 87.12 107 SER A CA 1
ATOM 824 C C . SER A 1 107 ? -8.524 12.615 27.185 1.00 87.12 107 SER A C 1
ATOM 826 O O . SER A 1 107 ? -9.161 12.379 28.208 1.00 87.12 107 SER A O 1
ATOM 828 N N . ALA A 1 108 ? -7.477 13.449 27.182 1.00 76.62 108 ALA A N 1
ATOM 829 C CA . ALA A 1 108 ? -6.992 14.135 28.380 1.00 76.62 108 ALA A CA 1
ATOM 830 C C . ALA A 1 108 ? -7.942 15.255 28.848 1.00 76.62 108 ALA A C 1
ATOM 832 O O . ALA A 1 108 ? -8.114 15.451 30.049 1.00 76.62 108 ALA A O 1
ATOM 833 N 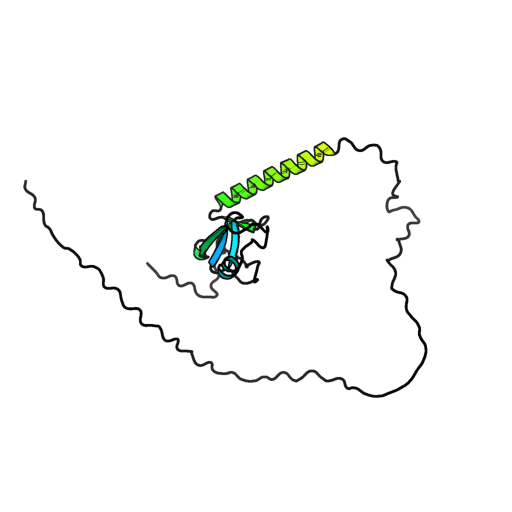N . GLY A 1 109 ? -8.603 15.958 27.919 1.00 61.25 109 GLY A N 1
ATOM 834 C CA . GLY A 1 109 ? -9.602 16.986 28.242 1.00 61.25 109 GLY A CA 1
ATOM 835 C C . GLY A 1 109 ? -10.925 16.430 28.790 1.00 61.25 109 GLY A C 1
ATOM 836 O O . GLY A 1 109 ? -11.602 17.106 29.560 1.00 61.25 109 GLY A O 1
ATOM 837 N N . ALA A 1 110 ? -11.279 15.187 28.451 1.00 57.91 110 ALA A N 1
ATOM 838 C CA . ALA A 1 110 ? -12.488 14.521 28.945 1.00 57.91 110 ALA A CA 1
ATOM 839 C C . ALA A 1 110 ? -12.361 13.974 30.386 1.00 57.91 110 ALA A C 1
ATOM 841 O O . ALA A 1 110 ? -13.365 13.603 30.991 1.00 57.91 110 ALA A O 1
ATOM 842 N N . ALA A 1 111 ? -11.157 13.956 30.969 1.00 55.25 111 ALA A N 1
ATOM 843 C CA . ALA A 1 111 ? -10.906 13.482 32.335 1.00 55.25 111 ALA A CA 1
ATOM 844 C C . ALA A 1 111 ? -11.232 14.518 33.440 1.00 55.25 111 ALA A C 1
ATOM 846 O O . ALA A 1 111 ? -10.949 14.278 34.611 1.00 55.25 111 ALA A O 1
ATOM 847 N N . GLY A 1 112 ? -11.840 15.662 33.099 1.00 49.81 112 GLY A N 1
ATOM 848 C CA . GLY A 1 112 ? -12.215 16.729 34.041 1.00 49.81 112 GLY A CA 1
ATOM 849 C C . GLY A 1 112 ? -13.528 16.519 34.813 1.00 49.81 112 GLY A C 1
ATOM 850 O O . GLY A 1 112 ? -13.993 17.447 35.466 1.00 49.81 112 GLY A O 1
ATOM 851 N N . GLY A 1 113 ? -14.148 15.337 34.742 1.00 50.78 113 GLY A N 1
ATOM 852 C CA . GLY A 1 113 ? -15.455 15.079 35.353 1.00 50.78 113 GLY A CA 1
ATOM 853 C C . GLY A 1 113 ? -15.641 13.636 35.805 1.00 50.78 113 GLY A C 1
ATOM 854 O O . GLY A 1 113 ? -16.515 12.942 35.298 1.00 50.78 113 GLY A O 1
ATOM 855 N N . MET A 1 114 ? -14.838 13.170 36.762 1.00 55.06 114 MET A N 1
ATOM 856 C CA . MET A 1 114 ? -15.233 12.015 37.575 1.00 55.06 114 MET A CA 1
ATOM 857 C C . MET A 1 114 ? -15.891 12.537 38.864 1.00 55.06 114 MET A C 1
ATOM 859 O O . MET A 1 114 ? -15.247 13.307 39.580 1.00 55.06 114 MET A O 1
ATOM 863 N N . PRO A 1 115 ? -17.145 12.159 39.191 1.00 59.91 115 PRO A N 1
ATOM 864 C CA . PRO A 1 115 ? -17.670 12.356 40.540 1.00 59.91 115 PRO A CA 1
ATOM 865 C C . PRO A 1 115 ? -16.816 11.552 41.539 1.00 59.91 115 PRO A C 1
ATOM 867 O O . PRO A 1 115 ? -16.201 10.555 41.146 1.00 59.91 115 PRO A O 1
ATOM 870 N N . PRO A 1 116 ? -16.743 11.969 42.815 1.00 51.38 116 PRO A N 1
ATOM 871 C CA . PRO A 1 116 ? -15.853 11.354 43.791 1.00 51.38 116 PRO A CA 1
ATOM 872 C C . PRO A 1 116 ? -16.218 9.879 43.985 1.00 51.38 116 PRO A C 1
ATOM 874 O O . PRO A 1 116 ? -17.217 9.538 44.616 1.00 51.38 116 PRO A O 1
ATOM 877 N N . MET A 1 117 ? -15.387 8.992 43.439 1.00 59.69 117 MET A N 1
ATOM 878 C CA . MET A 1 117 ? -15.368 7.587 43.823 1.00 59.69 117 MET A CA 1
ATOM 879 C C . MET A 1 117 ? -14.942 7.535 45.287 1.00 59.69 117 MET A C 1
ATOM 881 O O . MET A 1 117 ? -13.828 7.923 45.638 1.00 59.69 117 MET A O 1
ATOM 885 N N . HIS A 1 118 ? -15.861 7.093 46.142 1.00 57.25 118 HIS A N 1
ATOM 886 C CA . HIS A 1 118 ? -15.573 6.808 47.535 1.00 57.25 118 HIS A CA 1
ATOM 887 C C . HIS A 1 118 ? -14.353 5.889 47.630 1.00 57.25 118 HIS A C 1
ATOM 889 O O . HIS A 1 118 ? -14.250 4.863 46.959 1.00 57.25 118 HIS A O 1
ATOM 895 N N . HIS A 1 119 ? -13.431 6.327 48.475 1.00 55.06 119 HIS A N 1
ATOM 896 C CA . HIS A 1 119 ? -12.135 5.756 48.794 1.00 55.06 119 HIS A CA 1
ATOM 897 C C . HIS A 1 119 ? -12.230 4.273 49.192 1.00 55.06 119 HIS A C 1
ATOM 899 O O . HIS A 1 119 ? -12.344 3.939 50.369 1.00 55.06 119 HIS A O 1
ATOM 905 N N . LEU A 1 120 ? -12.159 3.359 48.222 1.00 59.66 120 LEU A N 1
ATOM 906 C CA . LEU A 1 120 ? -11.769 1.974 48.484 1.00 59.66 120 LEU A CA 1
ATOM 907 C C . LEU A 1 120 ? -10.245 1.944 48.560 1.00 59.66 120 LEU A C 1
ATOM 909 O O . LEU A 1 120 ? -9.533 1.854 47.562 1.00 59.66 120 LEU A O 1
ATOM 913 N N . GLN A 1 121 ? -9.774 2.092 49.795 1.00 57.75 121 GLN A N 1
ATOM 914 C CA . GLN A 1 121 ? -8.386 2.020 50.216 1.00 57.75 121 GLN A CA 1
ATOM 915 C C . GLN A 1 121 ? -7.767 0.678 49.784 1.00 57.75 121 GLN A C 1
ATOM 917 O O . GLN A 1 121 ? -7.842 -0.320 50.499 1.00 57.75 121 GLN A O 1
ATOM 922 N N . ALA A 1 122 ? -7.143 0.639 48.607 1.00 52.66 122 ALA A N 1
ATOM 923 C CA . ALA A 1 122 ? -6.277 -0.465 48.222 1.00 52.66 122 ALA A CA 1
ATOM 924 C C . ALA A 1 122 ? -4.964 -0.343 49.010 1.00 52.66 122 ALA A C 1
ATOM 926 O O . ALA A 1 122 ? -4.202 0.611 48.844 1.00 52.66 122 ALA A O 1
ATOM 927 N N . ALA A 1 123 ? -4.731 -1.290 49.917 1.00 52.72 123 ALA A N 1
ATOM 928 C CA . ALA A 1 123 ? -3.510 -1.368 50.706 1.00 52.72 123 ALA A CA 1
ATOM 929 C C . ALA A 1 123 ? -2.286 -1.603 49.799 1.00 52.72 123 ALA A C 1
ATOM 931 O O . ALA A 1 123 ? -2.265 -2.527 48.986 1.00 52.72 123 ALA A O 1
ATOM 932 N N . ALA A 1 124 ? -1.265 -0.759 49.959 1.00 49.91 124 ALA A N 1
ATOM 933 C CA . ALA A 1 124 ? 0.019 -0.851 49.271 1.00 49.91 124 ALA A CA 1
ATOM 934 C C . ALA A 1 124 ? 0.848 -2.076 49.734 1.00 49.91 124 ALA A C 1
ATOM 936 O O . ALA A 1 124 ? 0.727 -2.498 50.891 1.00 49.91 124 ALA A O 1
ATOM 937 N N . PRO A 1 125 ? 1.720 -2.640 48.872 1.00 45.28 125 PRO A N 1
ATOM 938 C CA . PRO A 1 125 ? 2.589 -3.759 49.227 1.00 45.28 125 PRO A CA 1
ATOM 939 C C . PRO A 1 125 ? 3.697 -3.287 50.181 1.00 45.28 125 PRO A C 1
ATOM 941 O O . PRO A 1 125 ? 4.486 -2.411 49.839 1.00 45.28 125 PRO A O 1
ATOM 944 N N . GLY A 1 126 ? 3.744 -3.861 51.389 1.00 54.84 126 GLY A N 1
ATOM 945 C CA . GLY A 1 126 ? 4.747 -3.530 52.414 1.00 54.84 126 GLY A CA 1
ATOM 946 C C . GLY A 1 126 ? 4.258 -3.595 53.866 1.00 54.84 126 GLY A C 1
ATOM 947 O O . GLY A 1 126 ? 5.065 -3.487 54.783 1.00 54.84 126 GLY A O 1
ATOM 948 N N . GLN A 1 127 ? 2.959 -3.797 54.102 1.00 55.59 127 GLN A N 1
ATOM 949 C CA . GLN A 1 127 ? 2.424 -4.029 55.448 1.00 55.59 127 GLN A CA 1
ATOM 950 C C . GLN A 1 127 ? 2.804 -5.442 55.953 1.00 55.59 127 GLN A C 1
ATOM 952 O O . GLN A 1 127 ? 2.608 -6.417 55.215 1.00 55.59 127 GLN A O 1
ATOM 957 N N . PRO A 1 128 ? 3.312 -5.597 57.195 1.00 47.78 128 PRO A N 1
ATOM 958 C CA . PRO A 1 128 ? 3.547 -6.908 57.794 1.00 47.78 128 PRO A CA 1
ATOM 959 C C . PRO A 1 128 ? 2.202 -7.627 57.967 1.00 47.78 128 PRO A C 1
ATOM 961 O O . PRO A 1 128 ? 1.382 -7.246 58.796 1.00 47.78 128 PRO A O 1
ATOM 964 N N . GLY A 1 129 ? 1.954 -8.644 57.138 1.00 60.09 129 GLY A N 1
ATOM 965 C CA . GLY A 1 129 ? 0.692 -9.397 57.124 1.00 60.09 129 GLY A CA 1
ATOM 966 C C . GLY A 1 129 ? 0.109 -9.684 55.738 1.00 60.09 129 GLY A C 1
ATOM 967 O O . GLY A 1 129 ? -0.919 -10.353 55.647 1.00 60.09 129 GLY A O 1
ATOM 968 N N . TRP A 1 130 ? 0.741 -9.227 54.653 1.00 52.88 130 TRP A N 1
ATOM 969 C CA . TRP A 1 130 ? 0.259 -9.532 53.304 1.00 52.88 130 TRP A CA 1
ATOM 970 C C . TRP A 1 130 ? 0.432 -11.025 52.965 1.00 52.88 130 TRP A C 1
ATOM 972 O O . TRP A 1 130 ? 1.552 -11.533 52.906 1.00 52.88 130 TRP A O 1
ATOM 982 N N . LYS A 1 131 ? -0.685 -11.727 52.731 1.00 64.12 131 LYS A N 1
ATOM 983 C CA . LYS A 1 131 ? -0.712 -13.067 52.129 1.00 64.12 131 LYS A CA 1
ATOM 984 C C . LYS A 1 131 ? -1.204 -12.944 50.684 1.00 64.12 131 LYS A C 1
ATOM 986 O O . LYS A 1 131 ? -2.226 -12.291 50.469 1.00 64.12 131 LYS A O 1
ATOM 991 N N . PRO A 1 132 ? -0.516 -13.556 49.708 1.00 61.91 132 PRO A N 1
ATOM 992 C CA . PRO A 1 132 ? -0.964 -13.529 48.325 1.00 61.91 132 PRO A CA 1
ATOM 993 C C . PRO A 1 132 ? -2.337 -14.202 48.181 1.00 61.91 132 PRO A C 1
ATOM 995 O O . PRO A 1 132 ? -2.636 -15.148 48.921 1.00 61.91 132 PRO A O 1
ATOM 998 N N . PRO A 1 133 ? -3.172 -13.743 47.232 1.00 69.69 133 PRO A N 1
ATOM 999 C CA . PRO A 1 133 ? -4.415 -14.427 46.912 1.00 69.69 133 PRO A CA 1
ATOM 1000 C C . PRO A 1 133 ? -4.115 -15.846 46.396 1.00 69.69 133 PRO A C 1
ATOM 1002 O O . PRO A 1 133 ? -3.125 -16.043 45.683 1.00 69.69 133 PRO A O 1
ATOM 1005 N N . PRO A 1 134 ? -4.940 -16.846 46.758 1.00 67.38 134 PRO A N 1
ATOM 1006 C CA . PRO A 1 134 ? -4.743 -18.212 46.301 1.00 67.38 134 PRO A CA 1
ATOM 1007 C C . PRO A 1 134 ? -4.898 -18.298 44.772 1.00 67.38 134 PRO A C 1
ATOM 1009 O O . PRO A 1 134 ? -5.727 -17.586 44.197 1.00 67.38 134 PRO A O 1
ATOM 1012 N N . PRO A 1 135 ? -4.115 -19.159 44.101 1.00 67.25 135 PRO A N 1
ATOM 1013 C CA . PRO A 1 135 ? -4.233 -19.361 42.665 1.00 67.25 135 PRO A CA 1
ATOM 1014 C C . PRO A 1 135 ? -5.612 -19.940 42.300 1.00 67.25 135 PRO A C 1
ATOM 1016 O O . PRO A 1 135 ? -6.208 -20.661 43.108 1.00 67.25 135 PRO A O 1
ATOM 1019 N N . PRO A 1 136 ? -6.123 -19.657 41.087 1.00 61.25 136 PRO A N 1
ATOM 1020 C CA . PRO A 1 136 ? -7.364 -20.246 40.601 1.00 61.25 136 PRO A CA 1
ATOM 1021 C C . PRO A 1 136 ? -7.257 -21.776 40.611 1.00 61.25 136 PRO A C 1
ATOM 1023 O O . PRO A 1 136 ? -6.290 -22.352 40.112 1.00 61.25 136 PRO A O 1
ATOM 1026 N N . GLY A 1 137 ? -8.235 -22.401 41.270 1.00 55.88 137 GLY A N 1
ATOM 1027 C CA . GLY A 1 137 ? -8.208 -23.795 41.695 1.00 55.88 137 GLY A CA 1
ATOM 1028 C C . GLY A 1 137 ? -8.017 -24.804 40.564 1.00 55.88 137 GLY A C 1
ATOM 1029 O O . GLY A 1 137 ? -8.556 -24.662 39.468 1.00 55.88 137 GLY A O 1
ATOM 1030 N N . ALA A 1 138 ? -7.264 -25.858 40.877 1.00 62.47 138 ALA A N 1
ATOM 1031 C CA . ALA A 1 138 ? -7.208 -27.075 40.083 1.00 62.47 138 ALA A CA 1
ATOM 1032 C C . ALA A 1 138 ? -8.600 -27.742 40.016 1.00 62.47 138 ALA A C 1
ATOM 1034 O O . ALA A 1 138 ? -9.362 -27.661 40.985 1.00 62.47 138 ALA A O 1
ATOM 1035 N N . PRO A 1 139 ? -8.941 -28.422 38.907 1.00 63.19 139 PRO A N 1
ATOM 1036 C CA . PRO A 1 139 ? -10.187 -29.171 38.810 1.00 63.19 139 PRO A CA 1
ATOM 1037 C C . PRO A 1 139 ? -10.229 -30.313 39.845 1.00 63.19 139 PRO A C 1
ATOM 1039 O O . PRO A 1 139 ? -9.183 -30.876 40.184 1.00 63.19 139 PRO A O 1
ATOM 1042 N N . PRO A 1 140 ? -11.423 -30.672 40.350 1.00 53.50 140 PRO A N 1
ATOM 1043 C CA . PRO A 1 140 ? -11.576 -31.704 41.365 1.00 53.50 140 PRO A CA 1
ATOM 1044 C C . PRO A 1 140 ? -11.144 -33.071 40.825 1.00 53.50 140 PRO A C 1
ATOM 1046 O O . PRO A 1 140 ? -11.674 -33.573 39.833 1.00 53.50 140 PRO A O 1
ATOM 1049 N N . GLY A 1 141 ? -10.171 -33.672 41.511 1.00 46.31 141 GLY A N 1
ATOM 1050 C CA . GLY A 1 141 ? -9.755 -35.050 41.302 1.00 46.31 141 GLY A CA 1
ATOM 1051 C C . GLY A 1 141 ? -10.856 -36.012 41.738 1.00 46.31 141 GLY A C 1
ATOM 1052 O O . GLY A 1 141 ? -11.143 -36.143 42.926 1.00 46.31 141 GLY A O 1
ATOM 1053 N N . GLY A 1 142 ? -11.458 -36.697 40.767 1.00 44.03 142 GLY A N 1
ATOM 1054 C CA . GLY A 1 142 ? -12.291 -37.868 41.008 1.00 44.03 142 GLY A CA 1
ATOM 1055 C C . GLY A 1 142 ? -11.411 -39.066 41.355 1.00 44.03 142 GLY A C 1
ATOM 1056 O O . GLY A 1 142 ? -10.785 -39.655 40.477 1.00 44.03 142 GLY A O 1
ATOM 1057 N N . GLY A 1 143 ? -11.350 -39.410 42.640 1.00 45.97 143 GLY A N 1
ATOM 1058 C CA . GLY A 1 143 ? -10.812 -40.682 43.108 1.00 45.97 143 GLY A CA 1
ATOM 1059 C C . GLY A 1 143 ? -11.848 -41.793 42.937 1.00 45.97 143 GLY A C 1
ATOM 1060 O O . GLY A 1 143 ? -12.921 -41.730 43.530 1.00 45.97 143 GLY A O 1
ATOM 1061 N N . GLY A 1 144 ? -11.512 -42.812 42.148 1.00 43.62 144 GLY A N 1
ATOM 1062 C CA . GLY A 1 144 ? -12.210 -44.097 42.103 1.00 43.62 144 GLY A CA 1
ATOM 1063 C C . GLY A 1 144 ? -11.213 -45.233 42.376 1.00 43.62 144 GLY A C 1
ATOM 1064 O O . GLY A 1 144 ? -10.129 -45.206 41.787 1.00 43.62 144 GLY A O 1
ATOM 1065 N N . PRO A 1 145 ? -11.514 -46.197 43.267 1.00 57.38 145 PRO A N 1
ATOM 1066 C CA . PRO A 1 145 ? -10.610 -47.298 43.586 1.00 57.38 145 PRO A CA 1
ATOM 1067 C C . PRO A 1 145 ? -10.930 -48.581 42.798 1.00 57.38 145 PRO A C 1
ATOM 1069 O O . PRO A 1 145 ? -12.089 -48.883 42.532 1.00 57.38 145 PRO A O 1
ATOM 1072 N N . GLY A 1 146 ? -9.881 -49.376 42.541 1.00 42.66 146 GLY A N 1
ATOM 1073 C CA . GLY A 1 146 ? -9.942 -50.769 42.067 1.00 42.66 146 GLY A CA 1
ATOM 1074 C C . GLY A 1 146 ? -10.142 -50.884 40.553 1.00 42.66 146 GLY A C 1
ATOM 1075 O O . GLY A 1 146 ? -10.993 -50.226 39.982 1.00 42.66 146 GLY A O 1
ATOM 1076 N N . GLY A 1 147 ? -9.389 -51.662 39.786 1.00 45.41 147 GLY A N 1
ATOM 1077 C CA . GLY A 1 147 ? -8.642 -52.880 40.072 1.00 45.41 147 GLY A CA 1
ATOM 1078 C C . GLY A 1 147 ? -8.989 -53.858 38.944 1.00 45.41 147 GLY A C 1
ATOM 1079 O O . GLY A 1 147 ? -10.165 -54.088 38.687 1.00 45.41 147 GLY A O 1
ATOM 1080 N N . GLY A 1 148 ? -7.996 -54.403 38.239 1.00 38.56 148 GLY A N 1
ATOM 1081 C CA . GLY A 1 148 ? -8.228 -55.413 37.200 1.00 38.56 148 GLY A CA 1
ATOM 1082 C C . GLY A 1 148 ? -7.153 -55.399 36.122 1.00 38.56 148 GLY A C 1
ATOM 1083 O O . GLY A 1 148 ? -7.030 -54.436 35.375 1.00 38.56 148 GLY A O 1
ATOM 1084 N N . GLY A 1 149 ? -6.337 -56.452 36.088 1.00 40.06 149 GLY A N 1
ATOM 1085 C CA . GLY A 1 149 ? -5.196 -56.584 35.189 1.00 40.06 149 GLY A CA 1
ATOM 1086 C C . GLY A 1 149 ? -5.550 -56.886 33.731 1.00 40.06 149 GLY A C 1
ATOM 1087 O O . GLY A 1 149 ? -6.671 -57.252 33.396 1.00 40.06 149 GLY A O 1
ATOM 1088 N N . GLY A 1 150 ? -4.538 -56.779 32.869 1.00 37.88 150 GLY A N 1
ATOM 1089 C CA . GLY A 1 150 ? -4.590 -57.232 31.479 1.00 37.88 150 GLY A CA 1
ATOM 1090 C C . GLY A 1 150 ? -3.394 -56.718 30.664 1.00 37.88 150 GLY A C 1
ATOM 1091 O O . GLY A 1 150 ? -3.074 -55.538 30.789 1.00 37.88 150 GLY A O 1
ATOM 1092 N N . PRO A 1 151 ? -2.689 -57.563 29.883 1.00 54.78 151 PRO A N 1
ATOM 1093 C CA . PRO A 1 151 ? -1.337 -57.268 29.415 1.00 54.78 151 PRO A CA 1
ATOM 1094 C C . PRO A 1 151 ? -1.272 -56.610 28.027 1.00 54.78 151 PRO A C 1
ATOM 1096 O O . PRO A 1 151 ? -2.062 -56.909 27.141 1.00 54.78 151 PRO A O 1
ATOM 1099 N N . GLY A 1 152 ? -0.217 -55.811 27.836 1.00 50.28 152 GLY A N 1
ATOM 1100 C CA . GLY A 1 152 ? 0.593 -55.798 26.615 1.00 50.28 152 GLY A CA 1
ATOM 1101 C C . GLY A 1 152 ? 0.030 -55.105 25.375 1.00 50.28 152 GLY A C 1
ATOM 1102 O O . GLY A 1 152 ? -0.575 -55.758 24.540 1.00 50.28 152 GLY A O 1
ATOM 1103 N N . PHE A 1 153 ? 0.434 -53.849 25.148 1.00 46.22 153 PHE A N 1
ATOM 1104 C CA . PHE A 1 153 ? 0.612 -53.321 23.790 1.00 46.22 153 PHE A CA 1
ATOM 1105 C C . PHE A 1 153 ? 1.908 -52.513 23.711 1.00 46.22 153 PHE A C 1
ATOM 1107 O O . PHE A 1 153 ? 2.191 -51.644 24.535 1.00 46.22 153 PHE A O 1
ATOM 1114 N N . GLY A 1 154 ? 2.745 -52.918 22.758 1.00 45.12 154 GLY A N 1
ATOM 1115 C CA . GLY A 1 154 ? 4.154 -52.583 22.671 1.00 45.12 154 GLY A CA 1
ATOM 1116 C C . GLY A 1 154 ? 4.440 -51.118 22.364 1.00 45.12 154 GLY A C 1
ATOM 1117 O O . GLY A 1 154 ? 3.775 -50.468 21.559 1.00 45.12 154 GLY A O 1
ATOM 1118 N N . ARG A 1 155 ? 5.530 -50.639 22.964 1.00 48.12 155 ARG A N 1
ATOM 1119 C CA . ARG A 1 155 ? 6.264 -49.467 22.494 1.00 48.12 155 ARG A CA 1
ATOM 1120 C C . ARG A 1 155 ? 6.801 -49.781 21.098 1.00 48.12 155 ARG A C 1
ATOM 1122 O O . ARG A 1 155 ? 7.771 -50.523 20.968 1.00 48.12 155 ARG A O 1
ATOM 1129 N N . GLN A 1 156 ? 6.172 -49.236 20.062 1.00 52.03 156 GLN A N 1
ATOM 1130 C CA . GLN A 1 156 ? 6.793 -49.187 18.743 1.00 52.03 156 GLN A CA 1
ATOM 1131 C C . GLN A 1 156 ? 7.940 -48.175 18.800 1.00 52.03 156 GLN A C 1
ATOM 1133 O O . GLN A 1 156 ? 7.749 -47.005 19.129 1.00 52.03 156 GLN A O 1
ATOM 1138 N N . ALA A 1 157 ? 9.148 -48.672 18.544 1.00 59.34 157 ALA A N 1
ATOM 1139 C CA . ALA A 1 157 ? 10.331 -47.864 18.315 1.00 59.34 157 ALA A CA 1
ATOM 1140 C C . ALA A 1 157 ? 10.132 -46.963 17.079 1.00 59.34 157 ALA A C 1
ATOM 1142 O O . ALA A 1 157 ? 9.426 -47.357 16.146 1.00 59.34 157 ALA A O 1
ATOM 1143 N N . PRO A 1 158 ? 10.758 -45.775 17.031 1.00 65.12 158 PRO A N 1
ATOM 1144 C CA . PRO A 1 158 ? 10.764 -44.967 15.819 1.00 65.12 158 PRO A CA 1
ATOM 1145 C C . PRO A 1 158 ? 11.511 -45.704 14.691 1.00 65.12 158 PRO A C 1
ATOM 1147 O O . PRO A 1 158 ? 12.519 -46.367 14.957 1.00 65.12 158 PRO A O 1
ATOM 1150 N N . PRO A 1 159 ? 11.050 -45.603 13.431 1.00 67.69 159 PRO A N 1
ATOM 1151 C CA . PRO A 1 159 ? 11.691 -46.282 12.313 1.00 67.69 159 PRO A CA 1
ATOM 1152 C C . PRO A 1 159 ? 13.084 -45.698 12.013 1.00 67.69 159 PRO A C 1
ATOM 1154 O O . PRO A 1 159 ? 13.329 -44.506 12.235 1.00 67.69 159 PRO A O 1
ATOM 1157 N N . PRO A 1 160 ? 14.009 -46.517 11.479 1.00 59.34 160 PRO A N 1
ATOM 1158 C CA . PRO A 1 160 ? 15.346 -46.079 11.121 1.00 59.34 160 PRO A CA 1
ATOM 1159 C C . PRO A 1 160 ? 15.330 -45.113 9.933 1.00 59.34 160 PRO A C 1
ATOM 1161 O O . PRO A 1 160 ? 14.629 -45.282 8.935 1.00 59.34 160 PRO A O 1
ATOM 1164 N N . ARG A 1 161 ? 16.181 -44.098 10.063 1.00 54.50 161 ARG A N 1
ATOM 1165 C CA . ARG A 1 161 ? 16.499 -43.065 9.079 1.00 54.50 161 ARG A CA 1
ATOM 1166 C C . ARG A 1 161 ? 17.123 -43.718 7.838 1.00 54.50 161 ARG A C 1
ATOM 1168 O O . ARG A 1 161 ? 18.304 -44.056 7.854 1.00 54.50 161 ARG A O 1
ATOM 1175 N N . GLN A 1 162 ? 16.342 -43.896 6.770 1.00 54.62 162 GLN A N 1
ATOM 1176 C CA . GLN A 1 162 ? 16.871 -44.322 5.473 1.00 54.62 162 GLN A CA 1
ATOM 1177 C C . GLN A 1 162 ? 17.755 -43.212 4.892 1.00 54.62 162 GLN A C 1
ATOM 1179 O O . GLN A 1 162 ? 17.278 -42.186 4.412 1.00 54.62 162 GLN A O 1
ATOM 1184 N N . GLN A 1 163 ? 19.066 -43.427 4.965 1.00 55.03 163 GLN A N 1
ATOM 1185 C CA . GLN A 1 163 ? 20.018 -42.813 4.053 1.00 55.03 163 GLN A CA 1
ATOM 1186 C C . GLN A 1 163 ? 19.852 -43.521 2.708 1.00 55.03 163 GLN A C 1
ATOM 1188 O O . GLN A 1 163 ? 20.141 -44.709 2.594 1.00 55.03 163 GLN A O 1
ATOM 1193 N N . GLY A 1 164 ? 19.348 -42.808 1.706 1.00 42.75 164 GLY A N 1
ATOM 1194 C CA . GLY A 1 164 ? 19.134 -43.364 0.380 1.00 42.75 164 GLY A CA 1
ATOM 1195 C C . GLY A 1 164 ? 19.216 -42.291 -0.695 1.00 42.75 164 GLY A C 1
ATOM 1196 O O . GLY A 1 164 ? 18.354 -41.426 -0.779 1.00 42.75 164 GLY A O 1
ATOM 1197 N N . GLY A 1 165 ? 20.247 -42.404 -1.531 1.00 45.19 165 GLY A N 1
ATOM 1198 C CA . GLY A 1 165 ? 20.170 -42.047 -2.943 1.00 45.19 165 GLY A CA 1
ATOM 1199 C C . GLY A 1 165 ? 20.434 -40.592 -3.310 1.00 45.19 165 GLY A C 1
ATOM 1200 O O . GLY A 1 165 ? 19.520 -39.787 -3.450 1.00 45.19 165 GLY A O 1
ATOM 1201 N N . VAL A 1 166 ? 21.691 -40.306 -3.650 1.00 52.41 166 VAL A N 1
ATOM 1202 C CA . VAL A 1 166 ? 22.048 -39.279 -4.638 1.00 52.41 166 VAL A CA 1
ATOM 1203 C C . VAL A 1 166 ? 21.433 -39.642 -5.998 1.00 52.41 166 VAL A C 1
ATOM 1205 O O . VAL A 1 166 ? 22.066 -40.242 -6.864 1.00 52.41 166 VAL A O 1
ATOM 1208 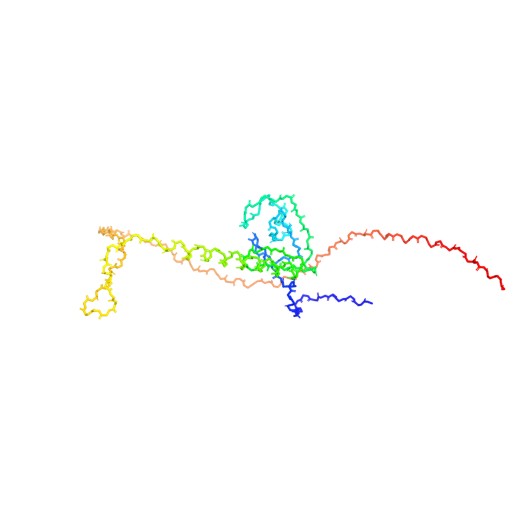N N . GLY A 1 167 ? 20.158 -39.306 -6.177 1.00 44.50 167 GLY A N 1
ATOM 1209 C CA . GLY A 1 167 ? 19.488 -39.342 -7.468 1.00 44.50 167 GLY A CA 1
ATOM 1210 C C . GLY A 1 167 ? 19.990 -38.193 -8.334 1.00 44.50 167 GLY A C 1
ATOM 1211 O O . GLY A 1 167 ? 19.661 -37.034 -8.084 1.00 44.50 167 GLY A O 1
ATOM 1212 N N . ARG A 1 168 ? 20.786 -38.520 -9.358 1.00 58.00 168 ARG A N 1
ATOM 1213 C CA . ARG A 1 168 ? 21.060 -37.650 -10.510 1.00 58.00 168 ARG A CA 1
ATOM 1214 C C . ARG A 1 168 ? 19.726 -37.151 -11.071 1.00 58.00 168 ARG A C 1
ATOM 1216 O O . ARG A 1 168 ? 19.045 -37.884 -11.785 1.00 58.00 168 ARG A O 1
ATOM 1223 N N . GLN A 1 169 ? 19.361 -35.910 -10.762 1.00 54.03 169 GLN A N 1
ATOM 1224 C CA . GLN A 1 169 ? 18.305 -35.223 -11.492 1.00 54.03 169 GLN A CA 1
ATOM 1225 C C . GLN A 1 169 ? 18.831 -34.951 -12.900 1.00 54.03 169 GLN A C 1
ATOM 1227 O O . GLN A 1 169 ? 19.793 -34.207 -13.092 1.00 54.03 169 GLN A O 1
ATOM 1232 N N . GLN A 1 170 ? 18.228 -35.622 -13.878 1.00 59.28 170 GLN A N 1
ATOM 1233 C CA . GLN A 1 170 ? 18.382 -35.267 -15.278 1.00 59.28 170 GLN A CA 1
ATOM 1234 C C . GLN A 1 170 ? 17.829 -33.849 -15.481 1.00 59.28 170 GLN A C 1
ATOM 1236 O O . GLN A 1 170 ? 16.772 -33.532 -14.928 1.00 59.28 170 GLN A O 1
ATOM 1241 N N . PRO A 1 171 ? 18.501 -32.986 -16.256 1.00 56.22 171 PRO A N 1
ATOM 1242 C CA . PRO A 1 171 ? 17.962 -31.677 -16.571 1.00 56.22 171 PRO A CA 1
ATOM 1243 C C . PRO A 1 171 ? 16.708 -31.848 -17.431 1.00 56.22 171 PRO A C 1
ATOM 1245 O O . PRO A 1 171 ? 16.760 -32.379 -18.540 1.00 56.22 171 PRO A O 1
ATOM 1248 N N . PHE A 1 172 ? 15.579 -31.379 -16.908 1.00 46.06 172 PHE A N 1
ATOM 1249 C CA . PHE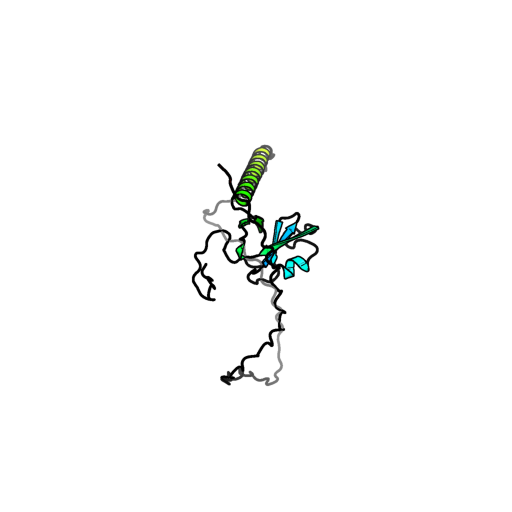 A 1 172 ? 14.362 -31.167 -17.678 1.00 46.06 172 PHE A CA 1
ATOM 1250 C C . PHE A 1 172 ? 14.693 -30.138 -18.769 1.00 46.06 172 PHE A C 1
ATOM 1252 O O . PHE A 1 172 ? 14.844 -28.947 -18.494 1.00 46.06 172 PHE A O 1
ATOM 1259 N N . GLN A 1 173 ? 14.875 -30.601 -20.007 1.00 56.56 173 GLN A N 1
ATOM 1260 C CA . GLN A 1 173 ? 14.953 -29.725 -21.170 1.00 56.56 173 GLN A CA 1
ATOM 1261 C C . GLN A 1 173 ? 13.559 -29.133 -21.388 1.00 56.56 173 GLN A C 1
ATOM 1263 O O . GLN A 1 173 ? 12.709 -29.726 -22.048 1.00 56.56 173 GLN A O 1
ATOM 1268 N N . ALA A 1 174 ? 13.308 -27.970 -20.788 1.00 51.56 174 ALA A N 1
ATOM 1269 C CA . ALA A 1 174 ? 12.168 -27.146 -21.145 1.00 51.56 174 ALA A CA 1
ATOM 1270 C C . ALA A 1 174 ? 12.362 -26.698 -22.599 1.00 51.56 174 ALA A C 1
ATOM 1272 O O . ALA A 1 174 ? 13.217 -25.863 -22.899 1.00 51.56 174 ALA A O 1
ATOM 1273 N N . GLN A 1 175 ? 11.598 -27.308 -23.505 1.00 58.06 175 GLN A N 1
ATOM 1274 C CA . GLN A 1 175 ? 11.498 -26.877 -24.890 1.00 58.06 175 GLN A CA 1
ATOM 1275 C C . GLN A 1 175 ? 10.991 -25.436 -24.902 1.00 58.06 175 GLN A C 1
ATOM 1277 O O . GLN A 1 175 ? 9.866 -25.140 -24.502 1.00 58.06 175 GLN A O 1
ATOM 1282 N N . VAL A 1 176 ? 11.870 -24.533 -25.320 1.00 55.50 176 VAL A N 1
ATOM 1283 C CA . VAL A 1 176 ? 11.571 -23.121 -25.526 1.00 55.50 176 VAL A CA 1
ATOM 1284 C C . VAL A 1 176 ? 10.694 -23.032 -26.780 1.00 55.50 176 VAL A C 1
ATOM 1286 O O . VAL A 1 176 ? 11.158 -23.440 -27.848 1.00 55.50 176 VAL A O 1
ATOM 1289 N N . PRO A 1 177 ? 9.446 -22.535 -26.717 1.00 57.44 177 PRO A N 1
ATOM 1290 C CA . PRO A 1 177 ? 8.702 -22.253 -27.932 1.00 57.44 177 PRO A CA 1
ATOM 1291 C C . PRO A 1 177 ? 9.440 -21.161 -28.712 1.00 57.44 177 PRO A C 1
ATOM 1293 O O . PRO A 1 177 ? 9.781 -20.101 -28.184 1.00 57.44 177 PRO A O 1
ATOM 1296 N N . HIS A 1 178 ? 9.722 -21.475 -29.972 1.00 58.38 178 HIS A N 1
ATOM 1297 C CA . HIS A 1 178 ? 10.409 -20.645 -30.948 1.00 58.38 178 HIS A CA 1
ATOM 1298 C C . HIS A 1 178 ? 9.627 -19.334 -31.148 1.00 58.38 178 HIS A C 1
ATOM 1300 O O . HIS A 1 178 ? 8.654 -19.281 -31.900 1.00 58.38 178 HIS A O 1
ATOM 1306 N N . GLN A 1 179 ? 10.006 -18.279 -30.420 1.00 59.44 179 GLN A N 1
ATOM 1307 C CA . GLN A 1 179 ? 9.424 -16.953 -30.594 1.00 59.44 179 GLN A CA 1
ATOM 1308 C C . GLN A 1 179 ? 9.956 -16.380 -31.911 1.00 59.44 179 GLN A C 1
ATOM 1310 O O . GLN A 1 179 ? 11.144 -16.090 -32.053 1.00 59.44 179 G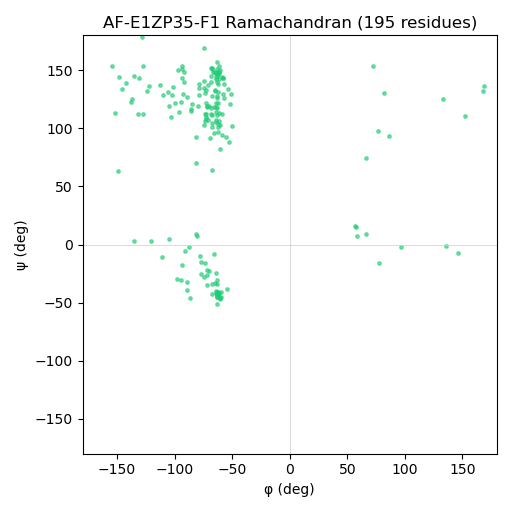LN A O 1
ATOM 1315 N N . GLN A 1 180 ? 9.057 -16.289 -32.889 1.00 61.78 180 GLN A N 1
ATOM 1316 C CA . GLN A 1 180 ? 9.298 -15.708 -34.203 1.00 61.78 180 GLN A CA 1
ATOM 1317 C C . GLN A 1 180 ? 9.905 -14.310 -34.048 1.00 61.78 180 GLN A C 1
ATOM 1319 O O . GLN A 1 180 ? 9.321 -13.424 -33.425 1.00 61.78 180 GLN A O 1
ATOM 1324 N N . GLN A 1 181 ? 11.100 -14.138 -34.608 1.00 59.03 181 GLN A N 1
ATOM 1325 C CA . GLN A 1 181 ? 11.804 -12.865 -34.664 1.00 59.03 181 GLN A CA 1
ATOM 1326 C C . GLN A 1 181 ? 10.962 -11.866 -35.464 1.00 59.03 181 GLN A C 1
ATOM 1328 O O . GLN A 1 181 ? 10.762 -12.022 -36.670 1.00 59.03 181 GLN A O 1
ATOM 1333 N N . ALA A 1 182 ? 10.462 -10.835 -34.783 1.00 55.41 182 ALA A N 1
ATOM 1334 C CA . ALA A 1 182 ? 9.841 -9.694 -35.431 1.00 55.41 182 ALA A CA 1
ATOM 1335 C C . ALA A 1 182 ? 10.883 -8.991 -36.316 1.00 55.41 182 ALA A C 1
ATOM 1337 O O . ALA A 1 182 ? 11.945 -8.573 -35.850 1.00 55.41 182 ALA A O 1
ATOM 1338 N N . ARG A 1 183 ? 10.573 -8.889 -37.612 1.00 65.25 183 ARG A N 1
ATOM 1339 C CA . ARG A 1 183 ? 11.361 -8.152 -38.605 1.00 65.25 183 ARG A CA 1
ATOM 1340 C C . ARG A 1 183 ? 11.522 -6.682 -38.181 1.00 65.25 183 ARG A C 1
ATOM 1342 O O . ARG A 1 183 ? 10.532 -6.072 -37.776 1.00 65.25 183 ARG A O 1
ATOM 1349 N N . PRO A 1 184 ? 12.714 -6.079 -38.332 1.00 70.31 184 PRO A N 1
ATOM 1350 C CA . PRO A 1 184 ? 12.867 -4.637 -38.188 1.00 70.31 184 PRO A CA 1
ATOM 1351 C C . PRO A 1 184 ? 12.117 -3.897 -39.314 1.00 70.31 184 PRO A C 1
ATOM 1353 O O . PRO A 1 184 ? 12.024 -4.418 -40.432 1.00 70.31 184 PRO A O 1
ATOM 1356 N N . PRO A 1 185 ? 11.588 -2.687 -39.050 1.00 73.06 185 PRO A N 1
ATOM 1357 C CA . PRO A 1 185 ? 10.928 -1.883 -40.070 1.00 73.06 185 PRO A CA 1
ATOM 1358 C C . PRO A 1 185 ? 11.927 -1.397 -41.138 1.00 73.06 185 PRO A C 1
ATOM 1360 O O . PRO A 1 185 ? 13.115 -1.216 -40.845 1.00 73.06 185 PRO A O 1
ATOM 1363 N N . PRO A 1 186 ? 11.464 -1.167 -42.380 1.00 62.56 186 PRO A N 1
ATOM 1364 C CA . PRO A 1 186 ? 12.303 -0.652 -43.451 1.00 62.56 186 PRO A CA 1
ATOM 1365 C C . PRO A 1 186 ? 12.783 0.769 -43.133 1.00 62.56 186 PRO A C 1
ATOM 1367 O O . PRO A 1 186 ? 12.009 1.653 -42.765 1.00 62.56 186 PRO A O 1
ATOM 1370 N N . ARG A 1 187 ? 14.089 0.989 -43.302 1.00 59.06 187 ARG A N 1
ATOM 1371 C CA . ARG A 1 187 ? 14.698 2.320 -43.300 1.00 59.06 187 ARG A CA 1
ATOM 1372 C C . ARG A 1 187 ? 14.296 3.043 -44.583 1.00 59.06 187 ARG A C 1
ATOM 1374 O O . ARG A 1 187 ? 14.815 2.728 -45.650 1.00 59.06 187 ARG A O 1
ATOM 1381 N N . HIS A 1 188 ? 13.409 4.025 -44.474 1.00 62.38 188 HIS A N 1
ATOM 1382 C CA . HIS A 1 188 ? 13.221 5.012 -45.531 1.00 62.38 188 HIS A CA 1
ATOM 1383 C C . HIS A 1 188 ? 14.418 5.967 -45.534 1.00 62.38 188 HIS A C 1
ATOM 1385 O O . HIS A 1 188 ? 14.579 6.790 -44.636 1.00 62.38 188 HIS A O 1
ATOM 1391 N N . GLY A 1 189 ? 15.285 5.804 -46.532 1.00 56.22 189 GLY A N 1
ATOM 1392 C CA . GLY A 1 189 ? 16.242 6.819 -46.949 1.00 56.22 189 GLY A CA 1
ATOM 1393 C C . GLY A 1 189 ? 15.638 7.671 -48.063 1.00 56.22 189 GLY A C 1
ATOM 1394 O O . GLY A 1 189 ? 15.119 7.115 -49.024 1.00 56.22 189 GLY A O 1
ATOM 1395 N N . ALA A 1 190 ? 15.693 8.993 -47.898 1.00 51.88 190 ALA A N 1
ATOM 1396 C CA . ALA A 1 190 ? 15.585 10.064 -48.903 1.00 51.88 190 ALA A CA 1
ATOM 1397 C C . ALA A 1 190 ? 15.423 11.376 -48.113 1.00 51.88 190 ALA A C 1
ATOM 1399 O O . ALA A 1 190 ? 14.672 11.397 -47.147 1.00 51.88 190 ALA A O 1
ATOM 1400 N N . GLY A 1 191 ? 16.048 12.512 -48.381 1.00 49.75 191 GLY A N 1
ATOM 1401 C CA . GLY A 1 191 ? 17.099 12.973 -49.284 1.00 49.75 191 GLY A CA 1
ATOM 1402 C C . GLY A 1 191 ? 17.705 14.201 -48.570 1.00 49.75 191 GLY A C 1
ATOM 1403 O O . GLY A 1 191 ? 17.087 14.775 -47.680 1.00 49.75 191 GLY A O 1
ATOM 1404 N N . GLY A 1 192 ? 18.959 14.584 -48.780 1.00 55.53 192 GLY A N 1
ATOM 1405 C CA . GLY A 1 192 ? 19.365 15.179 -50.043 1.00 55.53 192 GLY A CA 1
ATOM 1406 C C . GLY A 1 192 ? 18.676 16.532 -50.232 1.00 55.53 192 GLY A C 1
ATOM 1407 O O . GLY A 1 192 ? 17.753 16.619 -51.031 1.00 55.53 192 GLY A O 1
ATOM 1408 N N . VAL A 1 193 ? 19.110 17.574 -49.513 1.00 61.72 193 VAL A N 1
ATOM 1409 C CA . VAL A 1 193 ? 18.826 18.956 -49.923 1.00 61.72 193 VAL A CA 1
ATOM 1410 C C . VAL A 1 193 ? 20.111 19.766 -49.859 1.00 61.72 193 VAL A C 1
ATOM 1412 O O . VAL A 1 193 ? 20.719 19.962 -48.809 1.00 61.72 193 VAL A O 1
ATOM 1415 N N . MET A 1 194 ? 20.533 20.129 -51.060 1.00 59.69 194 MET A N 1
ATOM 1416 C CA . MET A 1 194 ? 21.661 20.963 -51.421 1.00 59.69 194 MET A CA 1
ATOM 1417 C C . MET A 1 194 ? 21.514 22.395 -50.888 1.00 59.69 194 MET A C 1
ATOM 1419 O O . MET A 1 194 ? 20.422 22.959 -50.875 1.00 59.69 194 MET A O 1
ATOM 1423 N N . MET A 1 195 ? 22.648 22.990 -50.523 1.00 47.34 195 MET A N 1
ATOM 1424 C CA . MET A 1 195 ? 22.832 24.443 -50.460 1.00 47.34 195 MET A CA 1
ATOM 1425 C C . MET A 1 195 ? 22.668 25.059 -51.858 1.00 47.34 195 MET A C 1
ATOM 1427 O O . MET A 1 195 ? 22.935 24.388 -52.860 1.00 47.34 195 MET A O 1
ATOM 1431 N N . PRO A 1 196 ? 22.339 26.356 -51.940 1.00 72.56 196 PRO A N 1
ATOM 1432 C CA . PRO A 1 196 ? 23.382 27.258 -52.430 1.00 72.56 196 PRO A CA 1
ATOM 1433 C C . PRO A 1 196 ? 23.438 28.641 -51.750 1.00 72.56 196 PRO A C 1
ATOM 1435 O O . PRO A 1 196 ? 22.417 29.295 -51.586 1.00 72.56 196 PRO A O 1
ATOM 1438 N N . ARG A 1 197 ? 24.699 29.040 -51.510 1.00 60.12 197 ARG A N 1
ATOM 1439 C CA . ARG A 1 197 ? 25.338 30.376 -51.522 1.00 60.12 197 ARG A CA 1
ATOM 1440 C C . ARG A 1 197 ? 24.847 31.463 -50.569 1.00 60.12 197 ARG A C 1
ATOM 1442 O O . ARG A 1 197 ? 23.766 32.035 -50.801 1.00 60.12 197 ARG A O 1
#

Foldseek 3Di:
DDDCPPDPPDDDDCDALLDFDAFPVPRDTAQKWWQFPPLQAIGRPVVNVVDQADPQPRHGGPDIDIGGSVQGWHADPVRRHIDSDPVVNVVVVVVVVVVVVVVVVVVVVVPPDDDDDPDPPDDDPDDPPDDDDDPDDDPDDDDDDDDDDDDDDDDDDDDDDDPDDPDPDDDDPPPDPPDDDDDDDDDDDDDDDDDDD

Secondary structure (DSSP, 8-state):
-----PPTT------TT-SPPBPTTT-PBPSEEEEEETT-BEEEHHHHHT-SB-TTT--B--EEEEEEGGG--EE-TTT-BEESSHHHHHHHHHHHHHHHHHHHHHHHHGGG----------PPTTSTT--PPPPPPPPP---------------PPPPP---------------------PPPPP-----------

Mean predicted aligned error: 20.25 Å

InterPro domains:
  IPR013083 Zinc finger, RING/FYVE/PHD-type [G3DSA:3.30.40.10] (20-74)
  IPR017907 Zinc finger, RING-type, conserved site [PS00518] (39-48)
  IPR040383 E3 ubiquitin-protein ligase HAKAI/CBLL2 [PTHR13480] (9-102)

Organism: Chlorella variabilis (NCBI:txid554065)

pLDDT: mean 74.18, std 20.58, range [37.88, 98.56]